Protein AF-A0A1Q2CQQ9-F1 (afdb_monomer)

Mean predicted aligned error: 4.78 Å

Solvent-accessible surface area (backbone atoms only — not comparable to full-atom values): 9644 Å² total; per-residue (Å²): 133,76,56,75,73,53,49,55,38,39,32,51,27,45,53,52,34,30,64,73,50,20,62,84,46,66,41,69,68,51,33,20,60,68,36,71,47,60,59,70,66,46,51,76,76,31,85,43,69,64,60,44,48,32,49,31,52,31,54,50,51,68,70,55,46,56,77,79,75,25,97,45,66,67,53,44,54,51,4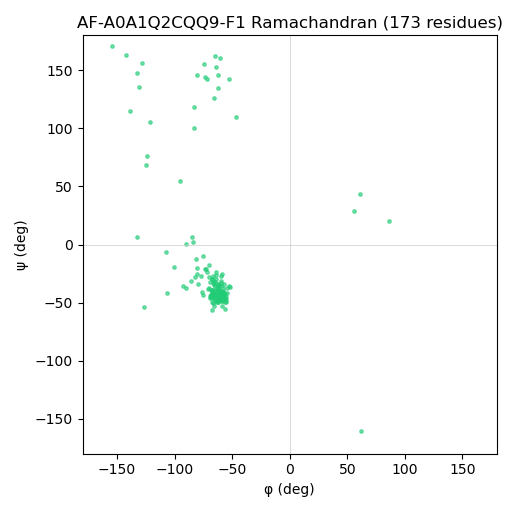9,51,54,50,48,60,69,36,79,39,53,25,55,36,55,48,55,52,50,54,45,38,78,73,31,70,72,51,33,53,48,42,42,69,51,28,47,51,60,49,49,54,55,49,15,54,42,39,39,75,73,66,48,90,52,21,66,60,51,42,52,65,66,47,45,61,55,52,53,27,56,75,70,68,44,78,76,76,50,75,65,57,48,52,54,46,54,57,50,55,55,43,68,75,56,71,129

Foldseek 3Di:
DPDPLLLLLLLVLQVVQCQPPNPVSQDLVSSCVSSVHDSVVCCVPAVDSLLSNLLSQLVVLVVCQCVVNAVALLRSLVVVLVQCPDPPSVRNVLVLVVCLVPDVVSVVSNVPRHVVSNLVSQLVRQVVVPQPRSSVLSCQLCVVSVVCSNVVHDGDDSVSSVVSNVVSSCVRPPD

Nearest PDB structures (foldseek):
  5cw8-assembly1_A  TM=6.750E-01  e=4.336E-05  Mycobacterium tuberculosis H37Rv
  5cxi-assembly1_B  TM=6.502E-01  e=3.126E-05  Mycobacterium tuberculosis H37Rv
  3egq-assembly1_B  TM=5.332E-01  e=1.531E-04  Archaeoglobus fulgidus
  5efy-assembly2_D  TM=5.403E-01  e=6.438E-03  Streptomyces coelicolor A3(2)
  3kkd-assembly3_B  TM=4.438E-01  e=6.144E-03  Pseudomonas aeruginosa PAO1

Organism: NCBI:txid1332264

Structure (mmCIF, N/CA/C/O backbone):
data_AF-A0A1Q2CQQ9-F1
#
_entry.id   AF-A0A1Q2CQQ9-F1
#
loop_
_atom_site.group_PDB
_atom_site.id
_atom_site.type_symbol
_atom_site.label_atom_id
_atom_site.label_alt_id
_atom_site.label_comp_id
_atom_site.label_asym_id
_atom_site.label_entity_id
_atom_site.label_seq_id
_atom_site.pdbx_PDB_ins_code
_atom_site.Cartn_x
_atom_site.Cartn_y
_atom_site.Cartn_z
_atom_site.occupancy
_atom_site.B_iso_or_equiv
_atom_site.auth_seq_id
_atom_site.auth_comp_id
_atom_site.auth_asym_id
_atom_site.auth_atom_id
_atom_site.pdbx_PDB_model_num
ATOM 1 N N . MET A 1 1 ? -25.771 -0.583 5.145 1.00 48.38 1 MET A N 1
ATOM 2 C CA . MET A 1 1 ? -24.809 0.359 4.534 1.00 48.38 1 MET A CA 1
ATOM 3 C C . MET A 1 1 ? -24.845 1.689 5.273 1.00 48.38 1 MET A C 1
ATOM 5 O O . MET A 1 1 ? -25.932 2.212 5.501 1.00 48.38 1 MET A O 1
ATOM 9 N N . ALA A 1 2 ? -23.695 2.208 5.708 1.00 57.50 2 ALA A N 1
ATOM 10 C CA . ALA A 1 2 ? -23.593 3.584 6.199 1.00 57.50 2 ALA A CA 1
ATOM 11 C C . ALA A 1 2 ? -23.902 4.576 5.058 1.00 57.50 2 ALA A C 1
ATOM 13 O O . ALA A 1 2 ? -23.712 4.243 3.889 1.00 57.50 2 ALA A O 1
ATOM 14 N N . ARG A 1 3 ? -24.398 5.783 5.371 1.00 68.81 3 ARG A N 1
ATOM 15 C CA . ARG A 1 3 ? -24.579 6.827 4.344 1.00 68.81 3 ARG A CA 1
ATOM 16 C C . ARG A 1 3 ? -23.201 7.195 3.757 1.00 68.81 3 ARG A C 1
ATOM 18 O O . ARG A 1 3 ? -22.241 7.207 4.528 1.00 68.81 3 ARG A O 1
ATOM 25 N N . PRO A 1 4 ? -23.083 7.544 2.460 1.00 70.12 4 PRO A N 1
ATOM 26 C CA . PRO A 1 4 ? -21.792 7.824 1.809 1.00 70.12 4 PRO A CA 1
ATOM 27 C C . PRO A 1 4 ? -20.930 8.853 2.559 1.00 70.12 4 PRO A C 1
ATOM 29 O O . PRO A 1 4 ? -19.723 8.692 2.700 1.00 70.12 4 PRO A O 1
ATOM 32 N N . THR A 1 5 ? -21.571 9.865 3.147 1.00 80.19 5 THR A N 1
ATOM 33 C CA . THR A 1 5 ? -20.914 10.899 3.960 1.00 80.19 5 THR A CA 1
ATOM 34 C C . THR A 1 5 ? -20.388 10.388 5.303 1.00 80.19 5 THR A C 1
ATOM 36 O O . THR A 1 5 ? -19.426 10.932 5.838 1.00 80.19 5 THR A O 1
ATOM 39 N N . THR A 1 6 ? -20.996 9.342 5.867 1.00 87.75 6 THR A N 1
ATOM 40 C CA . THR A 1 6 ? -20.516 8.693 7.091 1.00 87.75 6 THR A CA 1
ATOM 41 C C . THR A 1 6 ? -19.288 7.838 6.809 1.00 87.75 6 THR A C 1
ATOM 43 O O . THR A 1 6 ? -18.333 7.922 7.569 1.00 87.75 6 THR A O 1
ATOM 46 N N . ALA A 1 7 ? -19.283 7.062 5.721 1.00 90.44 7 ALA A N 1
ATOM 47 C CA . ALA A 1 7 ? -18.129 6.239 5.353 1.00 90.44 7 ALA A CA 1
ATOM 48 C C . ALA A 1 7 ? -16.881 7.100 5.106 1.00 90.44 7 ALA A C 1
ATOM 50 O O . ALA A 1 7 ? -15.852 6.856 5.724 1.00 90.44 7 ALA A O 1
ATOM 51 N N . ALA A 1 8 ? -17.008 8.181 4.329 1.00 90.75 8 ALA A N 1
ATOM 52 C CA . ALA A 1 8 ? -15.901 9.104 4.073 1.00 90.75 8 ALA A CA 1
ATOM 53 C C . ALA A 1 8 ? -15.307 9.706 5.363 1.00 90.75 8 ALA A C 1
ATOM 55 O O . ALA A 1 8 ? -14.091 9.756 5.520 1.00 90.75 8 ALA A O 1
ATOM 56 N N . ARG A 1 9 ? -16.155 10.111 6.323 1.00 93.94 9 ARG A N 1
ATOM 57 C CA . ARG A 1 9 ? -15.699 10.613 7.633 1.00 93.94 9 ARG A CA 1
ATOM 58 C C . ARG A 1 9 ? -14.951 9.556 8.439 1.00 93.94 9 ARG A C 1
ATOM 60 O O . ARG A 1 9 ? -13.967 9.877 9.093 1.00 93.94 9 ARG A O 1
ATOM 67 N N . VAL A 1 10 ? -15.432 8.316 8.413 1.00 95.81 10 VAL A N 1
ATOM 68 C CA . VAL A 1 10 ? -14.788 7.206 9.121 1.00 95.81 10 VAL A CA 1
ATOM 69 C C . VAL A 1 10 ? -13.445 6.868 8.477 1.00 95.81 10 VAL A C 1
ATOM 71 O O . VAL A 1 10 ? -12.467 6.717 9.198 1.00 95.81 10 VAL A O 1
ATOM 74 N N . PHE A 1 11 ? -13.365 6.810 7.147 1.00 95.31 11 PHE A N 1
ATOM 75 C CA . PHE A 1 11 ? -12.106 6.553 6.442 1.00 95.31 11 PHE A CA 1
ATOM 76 C C . PHE A 1 11 ? -11.070 7.642 6.722 1.00 95.31 11 PHE A C 1
ATOM 78 O O . PHE A 1 11 ? -9.949 7.324 7.105 1.00 95.31 11 PHE A O 1
ATOM 85 N N . ALA A 1 12 ? -11.468 8.916 6.649 1.00 93.94 12 ALA A N 1
ATOM 86 C CA . ALA A 1 12 ? -10.592 10.031 7.000 1.00 93.94 12 ALA A CA 1
ATOM 87 C C . ALA A 1 12 ? -10.079 9.931 8.448 1.00 93.94 12 ALA A C 1
ATOM 89 O O . ALA A 1 12 ? -8.891 10.111 8.692 1.00 93.94 12 ALA A O 1
ATOM 90 N N . ALA A 1 13 ? -10.949 9.584 9.402 1.00 95.12 13 ALA A N 1
ATOM 91 C CA . ALA A 1 13 ? -10.563 9.402 10.800 1.00 95.12 13 ALA A CA 1
ATOM 92 C C . ALA A 1 13 ? -9.548 8.263 10.996 1.00 95.12 13 ALA A C 1
ATOM 94 O O . ALA A 1 13 ? -8.584 8.413 11.742 1.00 95.12 13 ALA A O 1
ATOM 95 N N . VAL A 1 14 ? -9.750 7.127 10.324 1.00 94.44 14 VAL A N 1
ATOM 96 C CA . VAL A 1 14 ? -8.842 5.973 10.392 1.00 94.44 14 VAL A CA 1
ATOM 97 C C . VAL A 1 14 ? -7.460 6.336 9.855 1.00 94.44 14 VAL A C 1
ATOM 99 O O . VAL A 1 14 ? -6.465 6.087 10.533 1.00 94.44 14 VAL A O 1
ATOM 102 N N . LEU A 1 15 ? -7.397 6.949 8.669 1.00 91.94 15 LEU A N 1
ATOM 103 C CA . LEU A 1 15 ? -6.133 7.331 8.037 1.00 91.94 15 LEU A CA 1
ATOM 104 C C . LEU A 1 15 ? -5.406 8.403 8.860 1.00 91.94 15 LEU A C 1
ATOM 106 O O . LEU A 1 15 ? -4.228 8.238 9.159 1.00 91.94 15 LEU A O 1
ATOM 110 N N . HIS A 1 16 ? -6.119 9.419 9.355 1.00 92.62 16 HIS A N 1
ATOM 111 C CA . HIS A 1 16 ? -5.544 10.462 10.211 1.00 92.62 16 HIS A CA 1
ATOM 112 C C . HIS A 1 16 ? -4.975 9.906 11.529 1.00 92.62 16 HIS A C 1
ATOM 114 O O . HIS A 1 16 ? -3.899 10.308 11.977 1.00 92.62 16 HIS A O 1
ATOM 120 N N . LEU A 1 17 ? -5.664 8.948 12.162 1.00 93.19 17 LEU A N 1
ATOM 121 C CA . LEU A 1 17 ? -5.153 8.284 13.365 1.00 93.19 17 LEU A CA 1
ATOM 122 C C . LEU A 1 17 ? -3.910 7.440 13.062 1.00 93.19 17 LEU A C 1
ATOM 124 O O . LEU A 1 17 ? -2.944 7.486 13.829 1.00 93.19 17 LEU A O 1
ATOM 128 N N . ALA A 1 18 ? -3.911 6.717 11.939 1.00 89.50 18 ALA A N 1
ATOM 129 C CA . ALA A 1 18 ? -2.754 5.951 11.488 1.00 89.50 18 ALA A CA 1
ATOM 130 C C . ALA A 1 18 ? -1.540 6.855 11.208 1.00 89.50 18 ALA A C 1
ATOM 132 O O . ALA A 1 18 ? -0.427 6.534 11.623 1.00 89.50 18 ALA A O 1
ATOM 133 N N . GLU A 1 19 ? -1.754 8.007 10.572 1.00 87.12 19 GLU A N 1
ATOM 134 C CA . GLU A 1 19 ? -0.722 9.008 10.279 1.00 87.12 19 GLU A CA 1
ATOM 135 C C . GLU A 1 19 ? -0.159 9.691 11.530 1.00 87.12 19 GLU A C 1
ATOM 137 O O . GLU A 1 19 ? 0.995 10.106 11.546 1.00 87.12 19 GLU A O 1
ATOM 142 N N . ARG A 1 20 ? -0.951 9.832 12.596 1.00 87.25 20 ARG A N 1
ATOM 143 C CA . ARG A 1 20 ? -0.510 10.525 13.817 1.00 87.25 20 ARG A CA 1
ATOM 144 C C . ARG A 1 20 ? 0.153 9.616 14.836 1.00 87.25 20 ARG A C 1
ATOM 146 O O . ARG A 1 20 ? 1.056 10.055 15.543 1.00 87.25 20 ARG A O 1
ATOM 153 N N . GLY A 1 21 ? -0.344 8.391 14.979 1.00 80.69 21 GLY A N 1
ATOM 154 C CA . GLY A 1 21 ? 0.048 7.502 16.074 1.00 80.69 21 GLY A CA 1
ATOM 155 C C . GLY A 1 21 ? 0.395 6.081 15.646 1.00 80.69 21 GLY A C 1
ATOM 156 O O . GLY A 1 21 ? 0.623 5.228 16.508 1.00 80.69 21 GLY A O 1
ATOM 157 N N . GLY A 1 22 ? 0.446 5.819 14.338 1.00 81.56 22 GLY A N 1
ATOM 158 C CA . GLY A 1 22 ? 0.759 4.508 13.791 1.00 81.56 22 GLY A CA 1
ATOM 159 C C . GLY A 1 22 ? -0.255 3.432 14.203 1.00 81.56 22 GLY A C 1
ATOM 160 O O . GLY A 1 22 ? -1.369 3.738 14.639 1.00 81.56 22 GLY A O 1
ATOM 161 N N . PRO A 1 23 ? 0.132 2.148 14.109 1.00 80.19 23 PRO A N 1
ATOM 162 C CA . PRO A 1 23 ? -0.736 1.018 14.443 1.00 80.19 23 PRO A CA 1
ATOM 163 C C . PRO A 1 23 ? -1.373 1.077 15.835 1.00 80.19 23 PRO A C 1
ATOM 165 O O . PRO A 1 23 ? -2.521 0.684 16.005 1.00 80.19 23 PRO A O 1
ATOM 168 N N . ASN A 1 24 ? -0.653 1.594 16.834 1.00 83.12 24 ASN A N 1
ATOM 169 C CA . ASN A 1 24 ? -1.113 1.594 18.225 1.00 83.12 24 ASN A CA 1
ATOM 170 C C . ASN A 1 24 ? -2.253 2.592 18.487 1.00 83.12 24 ASN A C 1
ATOM 172 O O . ASN A 1 24 ? -2.979 2.444 19.468 1.00 83.12 24 ASN A O 1
ATOM 176 N N . ALA A 1 25 ? -2.417 3.607 17.633 1.00 84.19 25 ALA A N 1
ATOM 177 C CA . ALA A 1 25 ? -3.510 4.572 17.748 1.00 84.19 25 ALA A CA 1
ATOM 178 C C . ALA A 1 25 ? -4.829 4.062 17.148 1.00 84.19 25 ALA A C 1
ATOM 180 O O . ALA A 1 25 ? -5.890 4.650 17.376 1.00 84.19 25 ALA A O 1
ATOM 181 N N . LEU A 1 26 ? -4.781 2.963 16.393 1.00 90.06 26 LEU A N 1
ATOM 182 C CA . LEU A 1 26 ? -5.932 2.410 15.704 1.00 90.06 26 LEU A CA 1
ATOM 183 C C . LEU A 1 26 ? -6.754 1.537 16.659 1.00 90.06 26 LEU A C 1
ATOM 185 O O . LEU A 1 26 ? -6.449 0.375 16.914 1.00 90.06 26 LEU A O 1
ATOM 189 N N . THR A 1 27 ? -7.843 2.110 17.171 1.00 92.50 27 THR A N 1
ATOM 190 C CA . THR A 1 27 ? -8.869 1.401 17.952 1.00 92.50 27 THR A CA 1
ATOM 191 C C . THR A 1 27 ? -10.259 1.761 17.436 1.00 92.50 27 THR A C 1
ATOM 193 O O . THR A 1 27 ? -10.486 2.893 17.007 1.00 92.50 27 THR A O 1
ATOM 196 N N . MET A 1 28 ? -11.217 0.830 17.505 1.00 93.25 28 MET A N 1
ATOM 197 C CA . MET A 1 28 ? -12.607 1.100 17.095 1.00 93.25 28 MET A CA 1
ATOM 198 C C . MET A 1 28 ? -13.221 2.248 17.913 1.00 93.25 28 MET A C 1
ATOM 200 O O . MET A 1 28 ? -13.968 3.068 17.385 1.00 93.25 28 MET A O 1
ATOM 204 N N . GLU A 1 29 ? -12.870 2.335 19.197 1.00 92.62 29 GLU A N 1
ATOM 205 C CA . GLU A 1 29 ? -13.155 3.438 20.115 1.00 92.62 29 GLU A CA 1
ATOM 206 C C . GLU A 1 29 ? -12.637 4.785 19.603 1.00 92.62 29 GLU A C 1
ATOM 208 O O . GLU A 1 29 ? -13.403 5.750 19.511 1.00 92.62 29 GLU A O 1
ATOM 213 N N . GLY A 1 30 ? -11.338 4.849 19.301 1.00 93.25 30 GLY A N 1
ATOM 214 C CA . GLY A 1 30 ? -10.667 6.060 18.843 1.00 93.25 30 GLY A CA 1
ATOM 215 C C . GLY A 1 30 ? -11.231 6.523 17.510 1.00 93.25 30 GLY A C 1
ATOM 216 O O . GLY A 1 30 ? -11.591 7.687 17.369 1.00 93.25 30 GLY A O 1
ATOM 217 N N . ILE A 1 31 ? -11.433 5.591 16.579 1.00 95.19 31 ILE A N 1
ATOM 218 C CA . ILE A 1 31 ? -12.016 5.867 15.266 1.00 95.19 31 ILE A CA 1
ATOM 219 C C . ILE A 1 31 ? -13.453 6.376 15.392 1.00 95.19 31 ILE A C 1
ATOM 221 O O . ILE A 1 31 ? -13.811 7.357 14.748 1.00 95.19 31 ILE A O 1
ATOM 225 N N . ALA A 1 32 ? -14.289 5.747 16.224 1.00 94.19 32 ALA A N 1
ATOM 226 C CA . ALA A 1 32 ? -15.660 6.205 16.454 1.00 94.19 32 ALA A CA 1
ATOM 227 C C . ALA A 1 32 ? -15.694 7.642 16.995 1.00 94.19 32 ALA A C 1
ATOM 229 O O . ALA A 1 32 ? -16.506 8.456 16.552 1.00 94.19 32 ALA A O 1
ATOM 230 N N . THR A 1 33 ? -14.785 7.942 17.926 1.00 94.69 33 THR A N 1
ATOM 231 C CA . THR A 1 33 ? -14.648 9.262 18.549 1.00 94.69 33 THR A CA 1
ATOM 232 C C . THR A 1 33 ? -14.200 10.307 17.528 1.00 94.69 33 THR A C 1
ATOM 234 O O . THR A 1 33 ? -14.893 11.305 17.349 1.00 94.69 33 THR A O 1
ATOM 237 N N . GLU A 1 34 ? -13.112 10.041 16.804 1.00 94.69 34 GLU A N 1
ATOM 238 C CA . GLU A 1 34 ? -12.549 10.922 15.773 1.00 94.69 34 GLU A CA 1
ATOM 239 C C . GLU A 1 34 ? -13.550 11.167 14.632 1.00 94.69 34 GLU A C 1
ATOM 241 O O . GLU A 1 34 ? -13.791 12.297 14.214 1.00 94.69 34 GLU A O 1
ATOM 246 N N . ALA A 1 35 ? -14.221 10.110 14.169 1.00 94.69 35 ALA A N 1
ATOM 247 C CA . ALA A 1 35 ? -15.215 10.208 13.111 1.00 94.69 35 ALA A CA 1
ATOM 248 C C . ALA A 1 35 ? -16.546 10.805 13.587 1.00 94.69 35 ALA A C 1
ATOM 250 O O . ALA A 1 35 ? -17.399 11.090 12.745 1.00 94.69 35 ALA A O 1
ATOM 251 N N . GLY A 1 36 ? -16.768 10.984 14.896 1.00 94.44 36 GLY A N 1
ATOM 252 C CA . GLY A 1 36 ? -18.019 11.479 15.478 1.00 94.44 36 GLY A CA 1
ATOM 253 C C . GLY A 1 36 ? -19.222 10.574 15.188 1.00 94.44 36 GLY A C 1
ATOM 254 O O . GLY A 1 36 ? -20.289 11.066 14.804 1.00 94.44 36 GLY A O 1
ATOM 255 N N . VAL A 1 37 ? -19.039 9.255 15.308 1.00 94.12 37 VAL A N 1
ATOM 256 C CA . VAL A 1 37 ? -20.067 8.222 15.089 1.00 94.12 37 VAL A CA 1
ATOM 257 C C . VAL A 1 37 ? -20.152 7.271 16.287 1.00 94.12 37 VAL A C 1
ATOM 259 O O . VAL A 1 37 ? -19.198 7.092 17.032 1.00 94.12 37 VAL A O 1
ATOM 262 N N . GLY A 1 38 ? -21.298 6.617 16.486 1.00 92.44 38 GLY A N 1
ATOM 263 C CA . GLY A 1 38 ? -21.432 5.598 17.534 1.00 92.44 38 GLY A CA 1
ATOM 264 C C . GLY A 1 38 ? -20.718 4.287 17.177 1.00 92.44 38 GLY A C 1
ATOM 265 O O . GLY A 1 38 ? -20.776 3.847 16.029 1.00 92.44 38 GLY A O 1
ATOM 266 N N . LYS A 1 39 ? -20.130 3.596 18.165 1.00 89.69 39 LYS A N 1
ATOM 267 C CA . LYS A 1 39 ? -19.447 2.296 17.966 1.00 89.69 39 LYS A 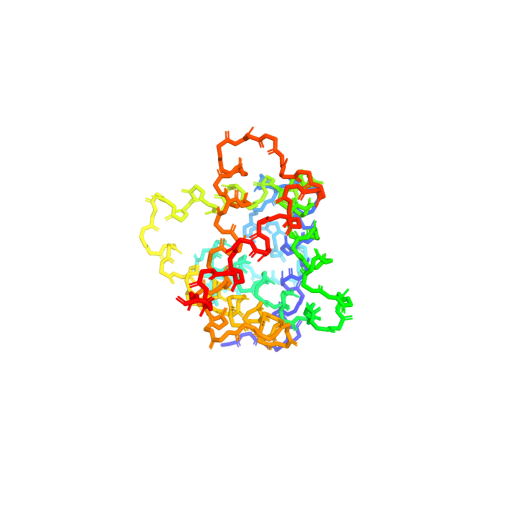CA 1
ATOM 268 C C . LYS A 1 39 ? -20.327 1.244 17.288 1.00 89.69 39 LYS A C 1
ATOM 270 O O . LYS A 1 39 ? -19.872 0.543 16.393 1.00 89.69 39 LYS A O 1
ATOM 275 N N . GLN A 1 40 ? -21.603 1.161 17.675 1.00 90.06 40 GLN A N 1
ATOM 276 C CA . GLN A 1 40 ? -22.563 0.228 17.066 1.00 90.06 40 GLN A CA 1
ATOM 277 C C . GLN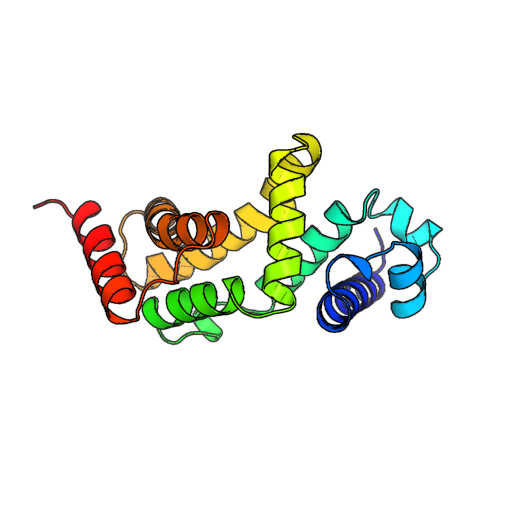 A 1 40 ? -22.738 0.475 15.558 1.00 90.06 40 GLN A C 1
ATOM 279 O O . GLN A 1 40 ? -22.949 -0.466 14.797 1.00 90.06 40 GLN A O 1
ATOM 284 N N . THR A 1 41 ? -22.610 1.728 15.109 1.00 89.25 41 THR A N 1
ATOM 285 C CA . THR A 1 41 ? -22.661 2.078 13.684 1.00 89.25 41 THR A CA 1
ATOM 286 C C . THR A 1 41 ? -21.451 1.532 12.930 1.00 89.25 41 THR A C 1
ATOM 288 O O . THR A 1 41 ? -21.624 1.046 11.810 1.00 89.25 41 THR A O 1
ATOM 291 N N . LEU A 1 42 ? -20.259 1.579 13.543 1.00 91.38 42 LEU A N 1
ATOM 292 C CA . LEU A 1 42 ? -19.043 1.007 12.965 1.00 91.38 42 LEU A CA 1
ATOM 293 C C . LEU A 1 42 ? -19.127 -0.516 12.898 1.00 91.38 42 LEU A C 1
ATOM 295 O O . LEU A 1 42 ? -19.069 -1.056 11.800 1.00 91.38 42 LEU A O 1
ATOM 299 N N . TYR A 1 43 ? -19.365 -1.194 14.026 1.00 91.00 43 TYR A N 1
ATOM 300 C CA . TYR A 1 43 ? -19.374 -2.664 14.094 1.00 91.00 43 TYR A CA 1
ATOM 301 C C . TYR A 1 43 ? -20.415 -3.326 13.184 1.00 91.00 43 TYR A C 1
ATOM 303 O O . TYR A 1 43 ? -20.215 -4.448 12.731 1.00 91.00 43 TYR A O 1
ATOM 311 N N . ARG A 1 44 ? -21.521 -2.635 12.874 1.00 90.31 44 ARG A N 1
ATOM 312 C CA . ARG A 1 44 ? -22.523 -3.130 11.918 1.00 90.31 44 ARG A CA 1
ATOM 313 C C . ARG A 1 44 ? -21.994 -3.213 10.482 1.00 90.31 44 ARG A C 1
ATOM 315 O O . ARG A 1 44 ? -22.544 -3.965 9.686 1.00 90.31 44 ARG A O 1
ATOM 322 N N . THR A 1 45 ? -21.011 -2.387 10.132 1.00 89.88 45 THR A N 1
ATOM 323 C CA . THR A 1 45 ? -20.473 -2.288 8.765 1.00 89.88 45 THR A CA 1
ATOM 324 C C . THR A 1 45 ? -19.094 -2.932 8.671 1.00 89.88 45 THR A C 1
ATOM 326 O O . THR A 1 45 ? -18.839 -3.671 7.730 1.00 89.88 45 THR A O 1
ATOM 329 N N . TRP A 1 46 ? -18.245 -2.706 9.674 1.00 92.75 46 TRP A N 1
ATOM 330 C CA . TRP A 1 46 ? -16.888 -3.228 9.746 1.00 92.75 46 TRP A CA 1
ATOM 331 C C . TRP A 1 46 ? -16.726 -4.064 11.016 1.00 92.75 46 TRP A C 1
ATOM 333 O O . TRP A 1 46 ? -16.655 -3.503 12.113 1.00 92.75 46 TRP A O 1
ATOM 343 N N . PRO A 1 47 ? -16.691 -5.403 10.896 1.00 88.81 47 PRO A N 1
ATOM 344 C CA . PRO A 1 47 ? -16.609 -6.293 12.052 1.00 88.81 47 PRO A CA 1
ATOM 345 C C . PRO A 1 47 ? -15.241 -6.240 12.746 1.00 88.81 47 PRO A C 1
ATOM 347 O O . PRO A 1 47 ? -15.120 -6.659 13.895 1.00 88.81 47 PRO A O 1
ATOM 350 N N . SER A 1 48 ? -14.214 -5.725 12.068 1.00 89.69 48 SER A N 1
ATOM 351 C CA . SER A 1 48 ? -12.857 -5.588 12.588 1.00 89.69 48 SER A CA 1
ATOM 352 C C . SER A 1 48 ? -12.216 -4.286 12.113 1.00 89.69 48 SER A C 1
ATOM 354 O O . SER A 1 48 ? -12.653 -3.669 11.137 1.00 89.69 48 SER A O 1
ATOM 356 N N . ILE A 1 49 ? -11.136 -3.892 12.789 1.00 91.19 49 ILE A N 1
ATOM 357 C CA . ILE A 1 49 ? -10.344 -2.731 12.386 1.00 91.19 49 ILE A CA 1
ATOM 358 C C . ILE A 1 49 ? -9.639 -2.940 11.043 1.00 91.19 49 ILE A C 1
ATOM 360 O O . ILE A 1 49 ? -9.520 -1.993 10.277 1.00 91.19 49 ILE A O 1
ATOM 364 N N . HIS A 1 50 ? -9.244 -4.178 10.726 1.00 91.69 50 HIS A N 1
ATOM 365 C CA . HIS A 1 50 ? -8.636 -4.533 9.443 1.00 91.69 50 HIS A CA 1
ATOM 366 C C . HIS A 1 50 ? -9.623 -4.341 8.293 1.00 91.69 50 HIS A C 1
ATOM 368 O O . HIS A 1 50 ? -9.286 -3.674 7.323 1.00 91.69 50 HIS A O 1
ATOM 374 N N . ALA A 1 51 ? -10.862 -4.830 8.439 1.00 90.00 51 ALA A N 1
ATOM 375 C CA . ALA A 1 51 ? -11.909 -4.638 7.435 1.00 90.00 51 ALA A CA 1
ATOM 376 C C . ALA A 1 51 ? -12.153 -3.147 7.158 1.00 90.00 51 ALA A C 1
ATOM 378 O O . ALA A 1 51 ? -12.271 -2.733 6.010 1.00 90.00 51 ALA A O 1
ATOM 379 N N . LEU A 1 52 ? -12.179 -2.329 8.214 1.00 92.75 52 LEU A N 1
ATOM 380 C CA . LEU A 1 52 ? -12.326 -0.885 8.072 1.00 92.75 52 LEU A CA 1
ATOM 381 C C . LEU A 1 52 ? -11.107 -0.223 7.415 1.00 92.75 52 LEU A C 1
ATOM 383 O O . LEU A 1 52 ? -11.257 0.666 6.580 1.00 92.75 52 LEU A O 1
ATOM 387 N N . LEU A 1 53 ? -9.903 -0.635 7.803 1.00 92.69 53 LEU A N 1
ATOM 388 C CA . LEU A 1 53 ? -8.663 -0.068 7.293 1.00 92.69 53 LEU A CA 1
ATOM 389 C C . LEU A 1 53 ? -8.446 -0.415 5.814 1.00 92.69 53 LEU A C 1
ATOM 391 O O . LEU A 1 53 ? -8.030 0.456 5.059 1.00 92.69 53 LEU A O 1
ATOM 395 N N . PHE A 1 54 ? -8.775 -1.635 5.380 1.00 92.75 54 PHE A N 1
ATOM 396 C CA . PHE A 1 54 ? -8.705 -2.017 3.967 1.00 92.75 54 PHE A CA 1
ATOM 397 C C . PHE A 1 54 ? -9.660 -1.192 3.106 1.00 92.75 54 PHE A C 1
ATOM 399 O O . PHE A 1 54 ? -9.225 -0.650 2.096 1.00 92.75 54 PHE A O 1
ATOM 406 N N . ASP A 1 55 ? -10.913 -1.014 3.536 1.00 92.00 55 ASP A N 1
ATOM 407 C CA . ASP A 1 55 ? -11.869 -0.159 2.824 1.00 92.00 55 ASP A CA 1
ATOM 408 C C . ASP A 1 55 ? -11.394 1.304 2.759 1.00 92.00 55 ASP A C 1
ATOM 410 O O . ASP A 1 55 ? -11.536 1.962 1.727 1.00 92.00 55 ASP A O 1
ATOM 414 N N . ALA A 1 56 ? -10.806 1.817 3.846 1.00 93.06 56 ALA A N 1
ATOM 415 C CA . ALA A 1 56 ? -10.268 3.175 3.890 1.00 93.06 56 ALA A CA 1
ATOM 416 C C . ALA A 1 56 ? -9.080 3.357 2.928 1.00 93.06 56 ALA A C 1
ATOM 418 O O . ALA A 1 56 ? -9.056 4.326 2.171 1.00 93.06 56 ALA A O 1
ATOM 419 N N . LEU A 1 57 ? -8.132 2.414 2.919 1.00 91.75 57 LEU A N 1
ATOM 420 C CA . LEU A 1 57 ? -6.982 2.416 2.007 1.00 91.75 57 LEU A CA 1
ATOM 421 C C . LEU A 1 57 ? -7.408 2.224 0.545 1.00 91.75 57 LEU A C 1
ATOM 423 O O . LEU A 1 57 ? -6.821 2.820 -0.355 1.00 91.75 57 LEU A O 1
ATOM 427 N N . ALA A 1 58 ? -8.447 1.429 0.291 1.00 89.81 58 ALA A N 1
ATOM 428 C CA . ALA A 1 58 ? -8.987 1.241 -1.050 1.00 89.81 58 ALA A CA 1
ATOM 429 C C . ALA A 1 58 ? -9.643 2.526 -1.566 1.00 89.81 58 ALA A C 1
ATOM 431 O O . ALA A 1 58 ? -9.432 2.912 -2.715 1.00 89.81 58 ALA A O 1
ATOM 432 N N . ALA A 1 59 ? -10.391 3.224 -0.706 1.00 90.19 59 ALA A N 1
ATOM 433 C CA . ALA A 1 59 ? -10.975 4.521 -1.032 1.00 90.19 59 ALA A CA 1
ATOM 434 C C . ALA A 1 59 ? -9.903 5.600 -1.270 1.00 90.19 59 ALA A C 1
ATOM 436 O O . ALA A 1 59 ? -10.047 6.403 -2.190 1.00 90.19 59 ALA A O 1
ATOM 437 N N . GLU A 1 60 ? -8.828 5.602 -0.478 1.00 89.19 60 GLU A N 1
ATOM 438 C CA . GLU A 1 60 ? -7.667 6.478 -0.675 1.00 89.19 60 GLU A CA 1
ATOM 439 C C . GLU A 1 60 ? -6.977 6.201 -2.020 1.00 89.19 60 GLU A C 1
ATOM 441 O O . GLU A 1 60 ? -6.794 7.122 -2.813 1.00 89.19 60 GLU A O 1
ATOM 446 N N . SER A 1 61 ? -6.679 4.933 -2.322 1.00 84.75 61 SER A N 1
ATOM 447 C CA . SER A 1 61 ? -6.064 4.527 -3.594 1.00 84.75 61 SER A CA 1
ATOM 448 C C . SER A 1 61 ? -6.931 4.896 -4.797 1.00 84.75 61 SER A C 1
ATOM 450 O O . SER A 1 61 ? -6.436 5.427 -5.789 1.00 84.75 61 SER A O 1
ATOM 452 N N . ALA A 1 62 ? -8.245 4.672 -4.707 1.00 83.94 62 ALA A N 1
ATOM 453 C CA . ALA A 1 62 ? -9.184 5.028 -5.767 1.00 83.94 62 ALA A CA 1
ATOM 454 C C . ALA A 1 62 ? -9.253 6.546 -6.011 1.00 83.94 62 ALA A C 1
ATOM 456 O O . ALA A 1 62 ? -9.503 6.974 -7.135 1.00 83.94 62 ALA A O 1
ATOM 457 N N . ALA A 1 63 ? -9.023 7.366 -4.981 1.00 83.38 63 ALA A N 1
ATOM 458 C CA . ALA A 1 63 ? -8.937 8.817 -5.128 1.00 83.38 63 ALA A CA 1
ATOM 459 C C . ALA A 1 63 ? -7.594 9.277 -5.730 1.00 83.38 63 ALA A C 1
ATOM 461 O O . ALA A 1 63 ? -7.542 10.323 -6.379 1.00 83.38 63 ALA A O 1
ATOM 462 N N . ALA A 1 64 ? -6.524 8.503 -5.538 1.00 73.62 64 ALA A N 1
ATOM 463 C CA . ALA A 1 64 ? -5.163 8.799 -5.978 1.00 73.62 64 ALA A CA 1
ATOM 464 C C . ALA A 1 64 ? -4.821 8.159 -7.338 1.00 73.62 64 ALA A C 1
ATOM 466 O O . ALA A 1 64 ? -3.846 7.421 -7.440 1.00 73.62 64 ALA A O 1
ATOM 467 N N . GLU A 1 65 ? -5.627 8.406 -8.381 1.00 67.56 65 GLU A N 1
ATOM 468 C CA . GLU A 1 65 ? -5.434 7.830 -9.728 1.00 67.56 65 GLU A CA 1
ATOM 469 C C . GLU A 1 65 ? -3.966 7.929 -10.229 1.00 67.56 65 GLU A C 1
ATOM 471 O O . GLU A 1 65 ? -3.523 9.022 -10.585 1.00 67.56 65 GLU A O 1
ATOM 476 N N . PRO A 1 66 ? -3.203 6.815 -10.336 1.00 60.56 66 PRO A N 1
ATOM 477 C CA . PRO A 1 66 ? -1.775 6.808 -10.649 1.00 60.56 66 PRO A CA 1
ATOM 478 C C . PRO A 1 66 ? -1.421 7.477 -11.967 1.00 60.56 66 PRO A C 1
ATOM 480 O O . PRO A 1 66 ? -0.410 8.166 -12.028 1.00 60.56 66 PRO A O 1
ATOM 483 N N . LEU A 1 67 ? -2.269 7.316 -12.990 1.00 57.75 67 LEU A N 1
ATOM 484 C CA . LEU A 1 67 ? -2.120 7.962 -14.301 1.00 57.75 67 LEU A CA 1
ATOM 485 C C . LEU A 1 67 ? -2.225 9.494 -14.225 1.00 57.75 67 LEU A C 1
ATOM 487 O O . LEU A 1 67 ? -1.747 10.190 -15.113 1.00 57.75 67 LEU A O 1
ATOM 491 N N . VAL A 1 68 ? -2.882 10.020 -13.190 1.00 60.03 68 VAL A N 1
ATOM 492 C CA . VAL A 1 68 ? -2.979 11.460 -12.923 1.00 60.03 68 VAL A CA 1
ATOM 493 C C . VAL A 1 68 ? -1.853 11.903 -11.988 1.00 60.03 68 VAL A C 1
ATOM 495 O O . VAL A 1 68 ? -1.332 13.008 -12.127 1.00 60.03 68 VAL A O 1
ATOM 498 N N . SER A 1 69 ? -1.475 11.051 -11.034 1.00 64.25 69 SER A N 1
ATOM 499 C CA . SER A 1 69 ? -0.488 11.364 -10.000 1.00 64.25 69 SER A CA 1
ATOM 500 C C . SER A 1 69 ? 0.968 11.247 -10.460 1.00 64.25 69 SER A C 1
ATOM 502 O O . SER A 1 69 ? 1.819 11.926 -9.886 1.00 64.25 69 SER A O 1
ATOM 504 N N . HIS A 1 70 ? 1.270 10.432 -11.476 1.00 74.06 70 HIS A N 1
ATOM 505 C CA . HIS A 1 70 ? 2.634 10.204 -11.958 1.00 74.06 70 HIS A CA 1
ATOM 506 C C . HIS A 1 70 ? 2.728 10.343 -13.483 1.00 74.06 70 HIS A C 1
ATOM 508 O O . HIS A 1 70 ? 1.877 9.813 -14.194 1.00 74.06 70 HIS A O 1
ATOM 514 N N . PRO A 1 71 ? 3.764 11.031 -13.998 1.00 74.88 71 PRO A N 1
ATOM 515 C CA . PRO A 1 71 ? 3.928 11.247 -15.434 1.00 74.88 71 PRO A CA 1
ATOM 516 C C . PRO A 1 71 ? 4.382 9.993 -16.200 1.00 74.88 71 PRO A C 1
ATOM 518 O O . PRO A 1 71 ? 4.185 9.939 -17.411 1.00 74.88 71 PRO A O 1
ATOM 521 N N . ASP A 1 72 ? 4.984 9.008 -15.523 1.00 88.81 72 ASP A N 1
ATOM 522 C CA . ASP A 1 72 ? 5.488 7.764 -16.113 1.00 88.81 72 ASP A CA 1
ATOM 523 C C . ASP A 1 72 ? 5.548 6.608 -15.088 1.00 88.81 72 ASP A C 1
ATOM 525 O O . ASP A 1 72 ? 5.346 6.795 -13.879 1.00 88.81 72 ASP A O 1
ATOM 529 N N . LEU A 1 73 ? 5.813 5.390 -15.583 1.00 92.56 73 LEU A N 1
ATOM 530 C CA . LEU A 1 73 ? 5.928 4.176 -14.767 1.00 92.56 73 LEU A CA 1
ATOM 531 C C . LEU A 1 73 ? 7.048 4.277 -13.721 1.00 92.56 73 LEU A C 1
ATOM 533 O O . LEU A 1 73 ? 6.862 3.865 -12.574 1.00 92.56 73 LEU A O 1
ATOM 537 N N . PHE A 1 74 ? 8.193 4.853 -14.093 1.00 94.88 74 PHE A N 1
ATOM 538 C CA . PHE A 1 74 ? 9.327 5.022 -13.185 1.00 94.88 74 PHE A CA 1
ATOM 539 C C . PHE A 1 74 ? 8.949 5.880 -11.971 1.00 94.88 74 PHE A C 1
ATOM 541 O O . PHE A 1 74 ? 9.215 5.498 -10.829 1.00 94.88 74 PHE A O 1
ATOM 548 N N . GLY A 1 75 ? 8.280 7.010 -12.201 1.00 93.44 75 GLY A N 1
ATOM 549 C CA . GLY A 1 75 ? 7.797 7.913 -11.166 1.00 93.44 75 GLY A CA 1
ATOM 550 C C . GLY A 1 75 ? 6.835 7.223 -10.205 1.00 93.44 75 GLY A C 1
ATOM 551 O O . GLY A 1 75 ? 6.986 7.371 -8.991 1.00 93.44 75 GLY A O 1
ATOM 552 N N . ALA A 1 76 ? 5.907 6.414 -10.722 1.00 92.62 76 ALA A N 1
ATOM 553 C CA . ALA A 1 76 ? 4.996 5.642 -9.882 1.00 92.62 76 ALA A CA 1
ATOM 554 C C . ALA A 1 76 ? 5.727 4.585 -9.045 1.00 92.62 76 ALA A C 1
ATOM 556 O O . ALA A 1 76 ? 5.520 4.512 -7.836 1.00 92.62 76 ALA A O 1
ATOM 557 N N . MET A 1 77 ? 6.641 3.813 -9.643 1.00 94.38 77 MET A N 1
ATOM 558 C CA . MET A 1 77 ? 7.426 2.819 -8.903 1.00 94.38 77 MET A CA 1
ATOM 559 C C . MET A 1 77 ? 8.314 3.460 -7.832 1.00 94.38 77 MET A C 1
ATOM 561 O O . MET A 1 77 ? 8.451 2.927 -6.726 1.00 94.38 77 MET A O 1
ATOM 565 N N . LYS A 1 78 ? 8.890 4.630 -8.124 1.00 94.19 78 LYS A N 1
ATOM 566 C CA . LYS A 1 78 ? 9.692 5.398 -7.168 1.00 94.19 78 LYS A CA 1
ATOM 567 C C . LYS A 1 78 ? 8.842 5.918 -6.009 1.00 94.19 78 LYS A C 1
ATOM 569 O O . LYS A 1 78 ? 9.277 5.845 -4.855 1.00 94.19 78 LYS A O 1
ATOM 574 N N . ALA A 1 79 ? 7.635 6.403 -6.292 1.00 92.06 79 ALA A N 1
ATOM 575 C CA . ALA A 1 79 ? 6.693 6.826 -5.265 1.00 92.06 79 ALA A CA 1
ATOM 576 C C . ALA A 1 79 ? 6.270 5.651 -4.374 1.00 92.06 79 ALA A C 1
ATOM 578 O O . ALA A 1 79 ? 6.356 5.769 -3.154 1.00 92.06 79 ALA A O 1
ATOM 579 N N . THR A 1 80 ? 5.943 4.492 -4.957 1.00 92.38 80 THR A N 1
ATOM 580 C CA . THR A 1 80 ? 5.643 3.266 -4.201 1.00 92.38 80 THR A CA 1
ATOM 581 C C . THR A 1 80 ? 6.818 2.846 -3.313 1.00 92.38 80 THR A C 1
ATOM 583 O O . THR A 1 80 ? 6.635 2.603 -2.122 1.00 92.38 80 THR A O 1
ATOM 586 N N . SER A 1 81 ? 8.045 2.822 -3.846 1.00 93.75 81 SER A N 1
ATOM 587 C CA . SER A 1 81 ? 9.258 2.519 -3.067 1.00 93.75 81 SER A CA 1
ATOM 588 C C . SER A 1 81 ? 9.436 3.480 -1.881 1.00 93.75 81 SER A C 1
ATOM 590 O O . SER A 1 81 ? 9.738 3.057 -0.763 1.00 93.75 81 SER A O 1
ATOM 592 N N . THR A 1 82 ? 9.178 4.773 -2.100 1.00 92.81 82 THR A N 1
ATOM 593 C CA . THR A 1 82 ? 9.266 5.816 -1.067 1.00 92.81 82 THR A CA 1
A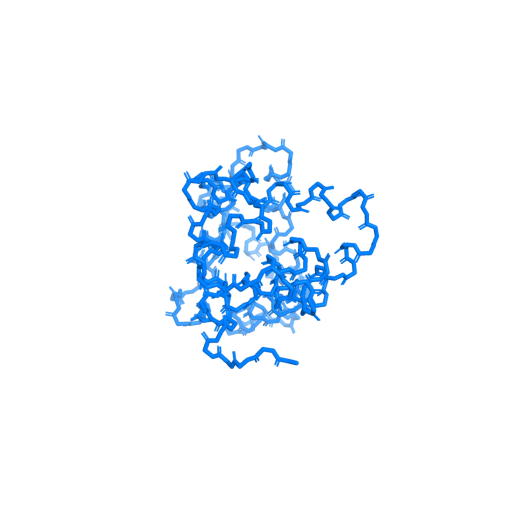TOM 594 C C . THR A 1 82 ? 8.183 5.662 0.002 1.00 92.81 82 THR A C 1
ATOM 596 O O . THR A 1 82 ? 8.476 5.781 1.194 1.00 92.81 82 THR A O 1
ATOM 599 N N . GLU A 1 83 ? 6.942 5.372 -0.391 1.00 89.94 83 GLU A N 1
ATOM 600 C CA . GLU A 1 83 ? 5.820 5.171 0.532 1.00 89.94 83 GLU A CA 1
ATOM 601 C C . GLU A 1 83 ? 6.084 3.993 1.477 1.00 89.94 83 GLU A C 1
ATOM 603 O O . GLU A 1 83 ? 5.901 4.120 2.690 1.00 89.94 83 GLU A O 1
ATOM 608 N N . LEU A 1 84 ? 6.601 2.877 0.948 1.00 92.19 84 LEU A N 1
AT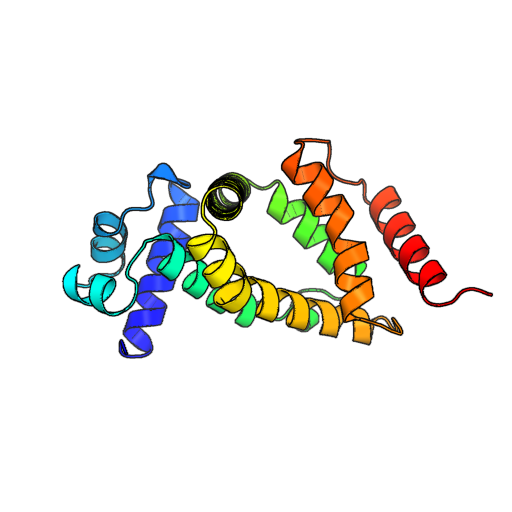OM 609 C CA . LEU A 1 84 ? 6.902 1.672 1.728 1.00 92.19 84 LEU A CA 1
ATOM 610 C C . LEU A 1 84 ? 7.906 1.926 2.865 1.00 92.19 84 LEU A C 1
ATOM 612 O O . LEU A 1 84 ? 7.891 1.212 3.869 1.00 92.19 84 LEU A O 1
ATOM 616 N N . VAL A 1 85 ? 8.769 2.940 2.758 1.00 92.88 85 VAL A N 1
ATOM 617 C CA . VAL A 1 85 ? 9.787 3.250 3.780 1.00 92.88 85 VAL A CA 1
ATOM 618 C C . VAL A 1 85 ? 9.488 4.504 4.602 1.00 92.88 85 VAL A C 1
ATOM 620 O O . VAL A 1 85 ? 10.191 4.766 5.579 1.00 92.88 85 VAL A O 1
ATOM 623 N N . SER A 1 86 ? 8.444 5.256 4.254 1.00 90.69 86 SER A N 1
ATOM 624 C CA . SER A 1 86 ? 8.088 6.512 4.920 1.00 90.69 86 SER A CA 1
ATOM 625 C C . SER A 1 86 ? 7.272 6.261 6.189 1.00 90.69 86 SER A C 1
ATOM 627 O O . SER A 1 86 ? 6.170 5.721 6.143 1.00 90.69 86 SER A O 1
ATOM 629 N N . GLU A 1 87 ? 7.790 6.658 7.352 1.00 88.88 87 GLU A N 1
ATOM 630 C CA . GLU A 1 87 ? 7.046 6.562 8.614 1.00 88.88 87 GLU A CA 1
ATOM 631 C C . GLU A 1 87 ? 6.049 7.728 8.762 1.00 88.88 87 GLU A C 1
ATOM 633 O O . GLU A 1 87 ? 6.346 8.842 8.328 1.00 88.88 87 GLU A O 1
ATOM 638 N N . PRO A 1 88 ? 4.873 7.501 9.381 1.00 88.31 88 PRO A N 1
ATOM 639 C CA . PRO A 1 88 ? 4.443 6.261 10.046 1.00 88.31 88 PRO A CA 1
ATOM 640 C C . PRO A 1 88 ? 3.703 5.261 9.138 1.00 88.31 88 PRO A C 1
ATOM 642 O O . PRO A 1 88 ? 3.301 4.186 9.595 1.00 88.31 88 PRO A O 1
ATOM 645 N N . ARG A 1 89 ? 3.530 5.584 7.849 1.00 87.06 89 ARG A N 1
ATOM 646 C CA . ARG A 1 89 ? 2.848 4.741 6.851 1.00 87.06 89 ARG A CA 1
ATOM 647 C C . ARG A 1 89 ? 3.496 3.358 6.732 1.00 87.06 89 ARG A C 1
ATOM 649 O O . ARG A 1 89 ? 2.804 2.344 6.767 1.00 87.06 89 ARG A O 1
ATOM 656 N N . ALA A 1 90 ? 4.822 3.294 6.699 1.00 89.50 90 ALA A N 1
ATOM 657 C CA . ALA A 1 90 ? 5.573 2.045 6.652 1.00 89.50 90 ALA A CA 1
ATOM 658 C C . ALA A 1 90 ? 5.260 1.117 7.843 1.00 89.50 90 ALA A C 1
ATOM 660 O O . ALA A 1 90 ? 5.123 -0.096 7.669 1.00 89.50 90 ALA A O 1
ATOM 661 N N . SER A 1 91 ? 5.111 1.658 9.057 1.00 88.88 91 SER A N 1
ATOM 662 C CA . SER A 1 91 ? 4.693 0.878 10.232 1.00 88.88 91 SER A CA 1
ATOM 663 C C . SER A 1 91 ? 3.257 0.364 10.126 1.00 88.88 91 SER A C 1
ATOM 665 O O . SER A 1 91 ? 2.997 -0.782 10.498 1.00 88.88 91 SER A O 1
ATOM 667 N N . LEU A 1 92 ? 2.336 1.171 9.588 1.00 89.19 92 LEU A N 1
ATOM 668 C CA . LEU A 1 92 ? 0.956 0.758 9.314 1.00 89.19 92 LEU A CA 1
ATOM 669 C C . LEU A 1 92 ? 0.909 -0.437 8.355 1.00 89.19 92 LEU A C 1
ATOM 671 O O . LEU A 1 92 ? 0.315 -1.468 8.673 1.00 89.19 92 LEU A O 1
ATOM 675 N N . LEU A 1 93 ? 1.579 -0.313 7.209 1.00 90.62 93 LEU A N 1
ATOM 676 C CA . LEU A 1 93 ? 1.610 -1.348 6.177 1.00 90.62 93 LEU A CA 1
ATOM 677 C C . LEU A 1 93 ? 2.265 -2.644 6.691 1.00 90.62 93 LEU A C 1
ATOM 679 O O . LEU A 1 93 ? 1.807 -3.743 6.371 1.00 90.62 93 LEU A O 1
ATOM 683 N N . ARG A 1 94 ? 3.292 -2.546 7.548 1.00 90.69 94 ARG A N 1
ATOM 684 C CA . ARG A 1 94 ? 3.915 -3.720 8.186 1.00 90.69 94 ARG A CA 1
ATOM 685 C C . ARG A 1 94 ? 2.977 -4.434 9.156 1.00 90.69 94 ARG A C 1
ATOM 687 O O . ARG A 1 94 ? 2.939 -5.661 9.153 1.00 90.69 94 ARG A O 1
ATOM 694 N N . MET A 1 95 ? 2.220 -3.691 9.964 1.00 90.75 95 MET A N 1
ATOM 695 C CA . MET A 1 95 ? 1.215 -4.283 10.853 1.00 90.75 95 MET A CA 1
ATOM 696 C C . MET A 1 95 ? 0.135 -5.023 10.053 1.00 90.75 95 MET A C 1
ATOM 698 O O . MET A 1 95 ? -0.178 -6.168 10.377 1.00 90.75 95 MET A O 1
ATOM 702 N N . LEU A 1 96 ? -0.346 -4.425 8.957 1.00 91.31 96 LEU A N 1
ATOM 703 C CA . LEU A 1 96 ? -1.288 -5.078 8.045 1.00 91.31 96 LEU A CA 1
ATOM 704 C C . LEU A 1 96 ? -0.712 -6.355 7.429 1.00 91.31 96 LEU A C 1
ATOM 706 O O . LEU A 1 96 ? -1.373 -7.389 7.429 1.00 91.31 96 LEU A O 1
ATOM 710 N N . THR A 1 97 ? 0.532 -6.301 6.952 1.00 92.38 97 THR A N 1
ATOM 711 C CA . THR A 1 97 ? 1.223 -7.467 6.382 1.00 92.38 97 THR A CA 1
ATOM 712 C C . THR A 1 97 ? 1.308 -8.610 7.390 1.00 92.38 97 THR A C 1
ATOM 714 O O . THR A 1 97 ? 1.008 -9.751 7.048 1.00 92.38 97 THR A O 1
ATOM 717 N N . ALA A 1 98 ? 1.681 -8.320 8.639 1.00 92.62 98 ALA A N 1
ATOM 718 C CA . ALA A 1 98 ? 1.766 -9.337 9.683 1.00 92.62 98 ALA A CA 1
ATOM 719 C C . ALA A 1 98 ? 0.401 -9.998 9.953 1.00 92.62 98 ALA A C 1
ATOM 721 O O . ALA A 1 98 ? 0.334 -11.215 10.131 1.00 92.62 98 ALA A O 1
ATOM 722 N N . ALA A 1 99 ? -0.685 -9.217 9.933 1.00 92.00 99 ALA A N 1
ATOM 723 C CA . ALA A 1 99 ? -2.042 -9.738 10.078 1.00 92.00 99 ALA A CA 1
ATOM 724 C C . ALA A 1 99 ? -2.443 -10.633 8.893 1.00 92.00 99 ALA A C 1
ATOM 726 O O . ALA A 1 99 ? -2.938 -11.735 9.107 1.00 92.00 99 ALA A O 1
ATOM 727 N N . ILE A 1 100 ? -2.152 -10.204 7.659 1.00 94.69 100 ILE A N 1
ATOM 728 C CA . ILE A 1 100 ? -2.396 -10.983 6.432 1.00 94.69 100 ILE A CA 1
ATOM 729 C C . ILE A 1 100 ? -1.646 -12.322 6.464 1.00 94.69 100 ILE A C 1
ATOM 731 O O . ILE A 1 100 ? -2.197 -13.345 6.077 1.00 94.69 100 ILE A O 1
ATOM 735 N N . GLN A 1 101 ? -0.400 -12.341 6.943 1.00 93.50 101 GLN A N 1
ATOM 736 C CA . GLN A 1 101 ? 0.401 -13.568 7.028 1.00 93.50 101 GLN A CA 1
ATOM 737 C C . GLN A 1 101 ? -0.068 -14.535 8.124 1.00 93.50 101 GLN A C 1
ATOM 739 O O . GLN A 1 101 ? 0.226 -15.726 8.045 1.00 93.50 101 GLN A O 1
ATOM 744 N N . SER A 1 102 ? -0.758 -14.031 9.149 1.00 94.06 102 SER A N 1
ATOM 745 C CA . SER A 1 102 ? -1.128 -14.815 10.335 1.00 94.06 102 SER A CA 1
ATOM 746 C C . SER A 1 102 ? -2.582 -15.300 10.322 1.00 94.06 102 SER A C 1
ATOM 748 O O . SER A 1 102 ? -2.908 -16.221 11.068 1.00 94.06 102 SER A O 1
ATOM 750 N N . ASP A 1 103 ? -3.456 -14.689 9.516 1.00 94.50 103 ASP A N 1
ATOM 751 C CA . ASP A 1 103 ? -4.899 -14.954 9.499 1.00 94.50 103 ASP A CA 1
ATOM 752 C C . ASP A 1 103 ? -5.443 -14.996 8.057 1.00 94.50 103 ASP A C 1
ATOM 754 O O . ASP A 1 103 ? -5.477 -13.992 7.342 1.00 94.50 103 ASP A O 1
ATOM 758 N N . GLU A 1 104 ? -5.915 -16.173 7.639 1.00 94.69 104 GLU A N 1
ATOM 759 C CA . GLU A 1 104 ? -6.443 -16.425 6.292 1.00 94.69 104 GLU A CA 1
ATOM 760 C C . GLU A 1 104 ? -7.716 -15.616 5.981 1.00 94.69 104 GLU A C 1
ATOM 762 O O . GLU A 1 104 ? -7.914 -15.176 4.845 1.00 94.69 104 GLU A O 1
ATOM 767 N N . ALA A 1 105 ? -8.569 -15.357 6.977 1.00 92.56 105 ALA A N 1
ATOM 768 C CA . ALA A 1 105 ? -9.774 -14.557 6.775 1.00 92.56 105 ALA A CA 1
ATOM 769 C C . ALA A 1 105 ? -9.419 -13.085 6.521 1.00 92.56 105 ALA A C 1
ATOM 771 O O . ALA A 1 105 ? -10.038 -12.436 5.672 1.00 92.56 105 ALA A O 1
ATOM 772 N N . ILE A 1 106 ? -8.396 -12.568 7.211 1.00 93.69 106 ILE A N 1
ATOM 773 C CA . ILE A 1 106 ? -7.845 -11.231 6.947 1.00 93.69 106 ILE A CA 1
ATOM 774 C C . ILE A 1 106 ? -7.185 -11.190 5.566 1.00 93.69 106 ILE A C 1
ATOM 776 O O . ILE A 1 106 ? -7.410 -10.233 4.825 1.00 93.69 106 ILE A O 1
ATOM 780 N N . ALA A 1 107 ? -6.430 -12.224 5.183 1.00 94.75 107 ALA A N 1
ATOM 781 C CA . ALA A 1 107 ? -5.815 -12.311 3.858 1.00 94.75 107 ALA A CA 1
ATOM 782 C C . ALA A 1 107 ? -6.855 -12.279 2.728 1.00 94.75 107 ALA A C 1
ATOM 784 O O . ALA A 1 107 ? -6.686 -11.550 1.748 1.00 94.75 107 ALA A O 1
ATOM 785 N N . HIS A 1 108 ? -7.965 -13.007 2.883 1.00 93.25 108 HIS A N 1
ATOM 786 C CA . HIS A 1 108 ? -9.052 -12.996 1.907 1.00 93.25 108 HIS A CA 1
ATOM 787 C C . HIS A 1 108 ? -9.688 -11.605 1.781 1.00 93.25 108 HIS A C 1
ATOM 789 O O . HIS A 1 108 ? -9.873 -11.109 0.670 1.00 93.25 108 HIS A O 1
ATOM 795 N N . GLN A 1 109 ? -9.963 -10.944 2.913 1.00 91.62 109 GLN A N 1
ATOM 796 C CA . GLN A 1 109 ? -10.498 -9.578 2.924 1.00 91.62 109 GLN A CA 1
ATOM 797 C C . GLN A 1 109 ? -9.544 -8.586 2.258 1.00 91.62 109 GLN A C 1
ATOM 799 O O . GLN A 1 109 ? -9.980 -7.802 1.418 1.00 91.62 109 GLN A O 1
ATOM 804 N N . PHE A 1 110 ? -8.252 -8.644 2.590 1.00 93.88 110 PHE A N 1
ATOM 805 C CA . PHE A 1 110 ? -7.216 -7.826 1.964 1.00 93.88 110 PHE A CA 1
ATOM 806 C C . PHE A 1 110 ? -7.213 -7.996 0.444 1.00 93.88 110 PHE A C 1
ATOM 808 O O . PHE A 1 110 ? -7.216 -7.003 -0.287 1.00 93.88 110 PHE A O 1
ATOM 815 N N . HIS A 1 111 ? -7.253 -9.245 -0.030 1.00 92.38 111 HIS A N 1
ATOM 816 C CA . HIS A 1 111 ? -7.207 -9.541 -1.454 1.00 92.38 111 HIS A CA 1
ATOM 817 C C . HIS A 1 111 ? -8.369 -8.883 -2.207 1.00 92.38 111 HIS A C 1
ATOM 819 O O . HIS A 1 111 ? -8.154 -8.203 -3.210 1.00 92.38 111 HIS A O 1
ATOM 825 N N . THR A 1 112 ? -9.593 -9.042 -1.693 1.00 90.50 112 THR A N 1
ATOM 826 C CA . THR A 1 112 ? -10.805 -8.525 -2.341 1.00 90.50 112 THR A CA 1
ATOM 827 C C . THR A 1 112 ? -10.990 -7.020 -2.178 1.00 90.50 112 THR A C 1
ATOM 829 O O . THR A 1 112 ? -11.414 -6.353 -3.117 1.00 90.50 112 THR A O 1
ATOM 832 N N . ALA A 1 113 ? -10.713 -6.480 -0.988 1.00 88.62 113 ALA A N 1
ATOM 833 C CA . ALA A 1 113 ? -11.040 -5.096 -0.658 1.00 88.62 113 ALA A CA 1
ATOM 834 C C . ALA A 1 113 ? -9.953 -4.117 -1.110 1.00 88.62 113 ALA A C 1
ATOM 836 O O . ALA A 1 113 ? -10.280 -2.987 -1.452 1.00 88.62 113 ALA A O 1
ATOM 837 N N . LEU A 1 114 ? -8.681 -4.538 -1.127 1.00 89.69 114 LEU A N 1
ATOM 838 C CA . LEU A 1 114 ? -7.546 -3.638 -1.335 1.00 89.69 114 LEU A CA 1
ATOM 839 C C . LEU A 1 114 ? -6.619 -4.073 -2.472 1.00 89.69 114 LEU A C 1
ATOM 841 O O . LEU A 1 114 ? -6.358 -3.287 -3.381 1.00 89.69 114 LEU A O 1
ATOM 845 N N . PHE A 1 115 ? -6.133 -5.316 -2.445 1.00 91.44 115 PHE A N 1
ATOM 846 C CA . PHE A 1 115 ? -5.073 -5.757 -3.353 1.00 91.44 115 PHE A CA 1
ATOM 847 C C . PHE A 1 115 ? -5.521 -5.792 -4.815 1.00 91.44 115 PHE A C 1
ATOM 849 O O . PHE A 1 115 ? -4.857 -5.215 -5.669 1.00 91.44 115 PHE A O 1
ATOM 856 N N . GLN A 1 116 ? -6.660 -6.427 -5.117 1.00 90.25 116 GLN A N 1
ATOM 857 C CA . GLN A 1 116 ? -7.171 -6.504 -6.489 1.00 90.25 116 GLN A CA 1
ATOM 858 C C . GLN A 1 116 ? -7.428 -5.117 -7.108 1.00 90.25 116 GLN A C 1
ATOM 860 O O . GLN A 1 116 ? -6.944 -4.888 -8.219 1.00 90.25 116 GLN A O 1
ATOM 865 N N . PRO A 1 117 ? -8.116 -4.173 -6.428 1.00 88.38 117 PRO A N 1
ATOM 866 C CA . PRO A 1 117 ? -8.258 -2.807 -6.930 1.00 88.38 117 PRO A CA 1
ATOM 867 C C . PRO A 1 117 ? -6.919 -2.113 -7.208 1.00 88.38 117 PRO A C 1
ATOM 869 O O . PRO A 1 117 ? -6.755 -1.527 -8.277 1.00 88.38 117 PRO A O 1
ATOM 872 N N . GLN A 1 118 ? -5.949 -2.210 -6.291 1.00 88.38 118 GLN A N 1
ATOM 873 C CA . GLN A 1 118 ? -4.629 -1.593 -6.464 1.00 88.38 118 GLN A CA 1
ATOM 874 C C . GLN A 1 118 ? -3.848 -2.203 -7.631 1.00 88.38 118 GLN A C 1
ATOM 876 O O . GLN A 1 118 ? -3.298 -1.469 -8.451 1.00 88.38 118 GLN A O 1
ATOM 881 N N . GLN A 1 119 ? -3.852 -3.533 -7.753 1.00 89.88 119 GLN A N 1
ATOM 882 C CA . GLN A 1 119 ? -3.209 -4.241 -8.860 1.00 89.88 119 GLN A CA 1
ATOM 883 C C . GLN A 1 119 ? -3.795 -3.813 -10.206 1.00 89.88 119 GLN A C 1
ATOM 885 O O . GLN A 1 119 ? -3.046 -3.508 -11.127 1.00 89.88 119 GLN A O 1
ATOM 890 N N . GLN A 1 120 ? -5.124 -3.727 -10.320 1.00 89.81 120 GLN A N 1
ATOM 891 C CA . GLN A 1 120 ? -5.778 -3.252 -11.544 1.00 89.81 120 GLN A CA 1
ATOM 892 C C . GLN A 1 120 ? -5.399 -1.806 -11.862 1.00 89.81 120 GLN A C 1
ATOM 894 O O . GLN A 1 120 ? -5.156 -1.457 -13.015 1.00 89.81 120 GLN A O 1
ATOM 899 N N . GLN A 1 121 ? -5.336 -0.955 -10.841 1.00 87.56 121 GLN A N 1
ATOM 900 C CA . GLN A 1 121 ? -4.994 0.449 -10.998 1.00 87.56 121 GLN A CA 1
ATOM 901 C C . GLN A 1 121 ? -3.553 0.633 -11.502 1.00 87.56 121 GLN A C 1
ATOM 903 O O . GLN A 1 121 ? -3.327 1.417 -12.426 1.00 87.56 121 GLN A O 1
ATOM 908 N N . PHE A 1 122 ? -2.603 -0.125 -10.950 1.00 90.75 122 PHE A N 1
ATOM 909 C CA . PHE A 1 122 ? -1.205 -0.114 -11.379 1.00 90.75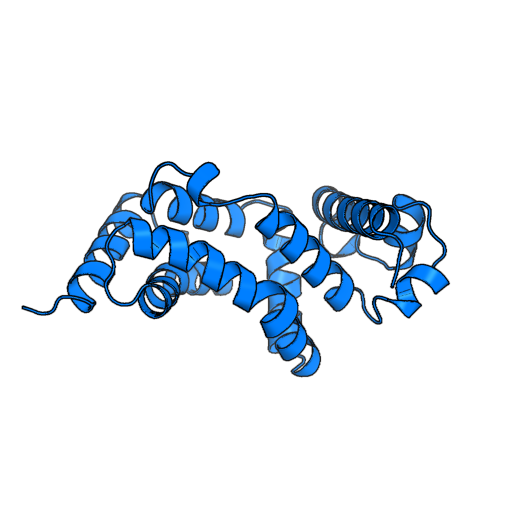 122 PHE A CA 1
ATOM 910 C C . PHE A 1 122 ? -1.027 -0.764 -12.761 1.00 90.75 122 PHE A C 1
ATOM 912 O O . PHE A 1 122 ? -0.323 -0.218 -13.609 1.00 90.75 122 PHE A O 1
ATOM 919 N N . ALA A 1 123 ? -1.756 -1.848 -13.050 1.00 93.06 123 ALA A N 1
ATOM 920 C CA . ALA A 1 123 ? -1.757 -2.495 -14.361 1.00 93.06 123 ALA A CA 1
ATOM 921 C C . ALA A 1 123 ? -2.209 -1.549 -15.483 1.00 93.06 123 ALA A C 1
ATOM 923 O O . ALA A 1 123 ? -1.672 -1.615 -16.584 1.00 93.06 123 ALA A O 1
ATOM 924 N N . ARG A 1 124 ? -3.122 -0.601 -15.222 1.00 91.69 124 ARG A N 1
ATOM 925 C CA . ARG A 1 124 ? -3.474 0.441 -16.209 1.00 91.69 124 ARG A CA 1
ATOM 926 C C . ARG A 1 124 ? -2.294 1.350 -16.560 1.00 91.69 124 ARG A C 1
ATOM 928 O O . ARG A 1 124 ? -2.157 1.729 -17.720 1.00 91.69 124 ARG A O 1
ATOM 935 N N . LEU A 1 125 ? -1.456 1.698 -15.583 1.00 91.38 125 LEU A N 1
ATOM 936 C CA . LEU A 1 125 ? -0.242 2.482 -15.820 1.00 91.38 125 LEU A CA 1
ATOM 937 C C . LEU A 1 125 ? 0.789 1.668 -16.608 1.00 91.38 125 LEU A C 1
ATOM 939 O O . LEU A 1 125 ? 1.344 2.157 -17.585 1.00 91.38 125 LEU A O 1
ATOM 943 N N . VAL A 1 126 ? 0.989 0.410 -16.221 1.00 94.19 126 VAL A N 1
ATOM 944 C CA . VAL A 1 126 ? 1.894 -0.525 -16.903 1.00 94.19 126 VAL A CA 1
ATOM 945 C C . VAL A 1 126 ? 1.446 -0.776 -18.353 1.00 94.19 126 VAL A C 1
ATOM 947 O O . VAL A 1 126 ? 2.266 -0.776 -19.267 1.00 94.19 126 VAL A O 1
ATOM 950 N N . ALA A 1 127 ? 0.139 -0.886 -18.601 1.00 93.25 127 ALA A N 1
ATOM 951 C CA . ALA A 1 127 ? -0.424 -0.982 -19.948 1.00 93.25 127 ALA A CA 1
ATOM 952 C C . ALA A 1 127 ? -0.156 0.281 -20.781 1.00 93.25 127 ALA A C 1
ATOM 954 O O . ALA A 1 127 ? 0.205 0.185 -21.953 1.00 93.25 127 ALA A O 1
ATOM 955 N N . ALA A 1 128 ? -0.306 1.468 -20.181 1.00 91.94 128 ALA A N 1
ATOM 956 C CA . ALA A 1 128 ? -0.004 2.738 -20.843 1.00 91.94 128 ALA A CA 1
ATOM 957 C C . ALA A 1 128 ? 1.489 2.877 -21.200 1.00 91.94 128 ALA A C 1
ATOM 959 O O . ALA A 1 128 ? 1.819 3.546 -22.177 1.00 91.94 128 ALA A O 1
ATOM 960 N N . ASP A 1 129 ? 2.367 2.200 -20.456 1.00 92.19 129 ASP A N 1
ATOM 961 C CA . ASP A 1 129 ? 3.813 2.119 -20.697 1.00 92.19 129 ASP A CA 1
ATOM 962 C C . ASP A 1 129 ? 4.200 1.028 -21.731 1.00 92.19 129 ASP A C 1
ATOM 964 O O . ASP A 1 129 ? 5.378 0.813 -22.032 1.00 92.19 129 ASP A O 1
ATOM 968 N N . GLY A 1 130 ? 3.214 0.333 -22.314 1.00 92.75 130 GLY A N 1
ATOM 969 C CA . GLY A 1 130 ? 3.395 -0.570 -23.456 1.00 92.75 130 GLY A CA 1
ATOM 970 C C . GLY A 1 130 ? 3.792 -2.009 -23.115 1.00 92.75 130 GLY A C 1
ATOM 971 O O . GLY A 1 130 ? 4.337 -2.699 -23.975 1.00 92.75 130 GLY A O 1
ATOM 972 N N . PHE A 1 131 ? 3.554 -2.464 -21.885 1.00 94.38 131 PHE A N 1
ATOM 973 C CA . PHE A 1 131 ? 3.726 -3.872 -21.509 1.00 94.38 131 PHE A CA 1
ATOM 974 C C . PHE A 1 131 ? 2.630 -4.749 -22.133 1.00 94.38 131 PHE A C 1
ATOM 976 O O . PHE A 1 131 ? 1.472 -4.337 -22.240 1.00 94.38 131 PHE A O 1
ATOM 983 N N . ALA A 1 132 ? 3.000 -5.960 -22.550 1.00 91.69 132 ALA A N 1
ATOM 984 C CA . ALA A 1 132 ? 2.114 -6.879 -23.259 1.00 91.69 132 ALA A CA 1
ATOM 985 C C . ALA A 1 132 ? 1.161 -7.613 -22.307 1.00 91.69 132 ALA A C 1
ATOM 987 O O . ALA A 1 132 ? 0.010 -7.852 -22.675 1.00 91.69 132 ALA A O 1
ATOM 988 N N . ASN A 1 133 ? 1.615 -7.927 -21.085 1.00 94.38 133 ASN A N 1
ATOM 989 C CA . ASN A 1 133 ? 0.798 -8.555 -20.041 1.00 94.38 133 ASN A CA 1
ATOM 990 C C . ASN A 1 133 ? 0.810 -7.694 -18.762 1.00 94.38 133 ASN A C 1
ATOM 992 O O . ASN A 1 133 ? 1.477 -8.038 -17.783 1.00 94.38 133 ASN A O 1
ATOM 996 N N . PRO A 1 134 ? 0.065 -6.571 -18.727 1.00 94.44 134 PRO A N 1
ATOM 997 C CA . PRO A 1 134 ? 0.199 -5.562 -17.678 1.00 94.44 134 PRO A CA 1
ATOM 998 C C . PRO A 1 134 ? -0.011 -6.080 -16.253 1.00 94.44 134 PRO A C 1
ATOM 1000 O O . PRO A 1 134 ? 0.652 -5.617 -15.326 1.00 94.44 134 PRO A O 1
ATOM 1003 N N . GLU A 1 135 ? -0.899 -7.054 -16.056 1.00 93.38 135 GLU A N 1
ATOM 1004 C CA . GLU A 1 135 ? -1.139 -7.685 -14.759 1.00 93.38 135 GLU A CA 1
ATOM 1005 C C . GLU A 1 135 ? 0.080 -8.481 -14.275 1.00 93.38 135 GLU A C 1
ATOM 1007 O O . GLU A 1 135 ? 0.489 -8.344 -13.120 1.00 93.38 135 GLU A O 1
ATOM 1012 N N . GLN A 1 136 ? 0.691 -9.271 -15.162 1.00 94.62 136 GLN A N 1
ATOM 1013 C CA . GLN A 1 136 ? 1.888 -10.049 -14.850 1.00 94.62 136 GLN A CA 1
ATOM 1014 C C . GLN A 1 136 ? 3.098 -9.131 -14.647 1.00 94.62 136 GLN A C 1
ATOM 1016 O O . GLN A 1 136 ? 3.824 -9.274 -13.662 1.00 94.62 136 GLN A O 1
ATOM 1021 N N . ALA A 1 137 ? 3.291 -8.156 -15.537 1.00 96.19 137 ALA A N 1
ATOM 1022 C CA . ALA A 1 137 ? 4.328 -7.143 -15.392 1.00 96.19 137 ALA A CA 1
ATOM 1023 C C . ALA A 1 137 ? 4.195 -6.385 -14.067 1.00 96.19 137 ALA A C 1
ATOM 1025 O O . ALA A 1 137 ? 5.192 -6.208 -13.377 1.00 96.19 137 ALA A O 1
ATOM 1026 N N . THR A 1 138 ? 2.982 -6.002 -13.656 1.00 95.50 138 THR A N 1
ATOM 1027 C CA . THR A 1 138 ? 2.746 -5.332 -12.363 1.00 95.50 138 THR A CA 1
ATOM 1028 C C . THR A 1 138 ? 3.264 -6.165 -11.191 1.00 95.50 138 THR A C 1
ATOM 1030 O O . THR A 1 138 ? 3.977 -5.642 -10.334 1.00 95.50 138 THR A O 1
ATOM 1033 N N . GLU A 1 139 ? 2.959 -7.465 -11.159 1.00 94.69 139 GLU A N 1
ATOM 1034 C CA . GLU A 1 139 ? 3.464 -8.365 -10.118 1.00 94.69 139 GLU A CA 1
ATOM 1035 C C . GLU A 1 139 ? 5.000 -8.425 -10.115 1.00 94.69 139 GLU A C 1
ATOM 1037 O O . GLU A 1 139 ? 5.627 -8.235 -9.070 1.00 94.69 139 GLU A O 1
ATOM 1042 N N . LEU A 1 140 ? 5.619 -8.609 -11.285 1.00 96.56 140 LEU A N 1
ATOM 1043 C CA . LEU A 1 140 ? 7.078 -8.680 -11.426 1.00 96.56 140 LEU A CA 1
ATOM 1044 C C . LEU A 1 140 ? 7.779 -7.358 -11.073 1.00 96.56 140 LEU A C 1
ATOM 1046 O O . LEU A 1 140 ? 8.871 -7.364 -10.499 1.00 96.56 140 LEU A O 1
ATOM 1050 N N . LEU A 1 141 ? 7.162 -6.222 -11.393 1.00 96.50 141 LEU A N 1
ATOM 1051 C CA . LEU A 1 141 ? 7.679 -4.888 -11.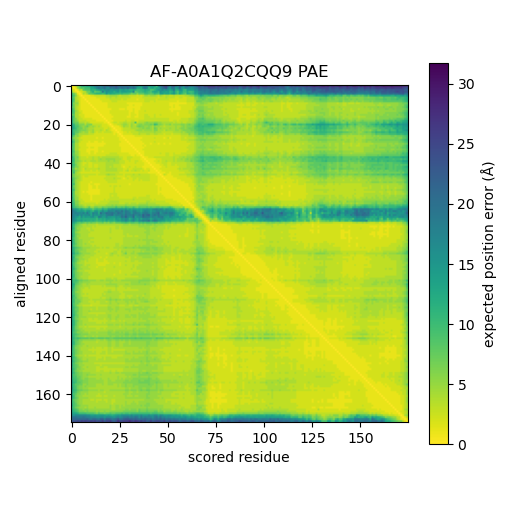098 1.00 96.50 141 LEU A CA 1
ATOM 1052 C C . LEU A 1 141 ? 7.643 -4.600 -9.595 1.00 96.50 141 LEU A C 1
ATOM 1054 O O . LEU A 1 141 ? 8.632 -4.114 -9.049 1.00 96.50 141 LEU A O 1
ATOM 1058 N N . LEU A 1 142 ? 6.545 -4.932 -8.911 1.00 95.06 142 LEU A N 1
ATOM 1059 C CA . LEU A 1 142 ? 6.360 -4.628 -7.489 1.00 95.06 142 LEU A CA 1
ATOM 1060 C C . LEU A 1 142 ? 7.028 -5.645 -6.550 1.00 95.06 142 LEU A C 1
ATOM 1062 O O . LEU A 1 142 ? 7.419 -5.281 -5.436 1.00 95.06 142 LEU A O 1
ATOM 1066 N N . ALA A 1 143 ? 7.193 -6.903 -6.972 1.00 95.19 143 ALA A N 1
ATOM 1067 C CA . ALA A 1 143 ? 7.686 -7.974 -6.105 1.00 95.19 143 ALA A CA 1
ATOM 1068 C C . ALA A 1 143 ? 9.048 -7.675 -5.441 1.00 95.19 143 ALA A C 1
ATOM 1070 O O . ALA A 1 143 ? 9.152 -7.871 -4.227 1.00 95.19 143 ALA A O 1
ATOM 1071 N N . PRO A 1 144 ? 10.083 -7.149 -6.129 1.00 96.06 144 PRO A N 1
ATOM 1072 C CA . PRO A 1 144 ? 11.351 -6.826 -5.472 1.00 96.06 144 PRO A CA 1
ATOM 1073 C C . PRO A 1 144 ? 11.246 -5.685 -4.458 1.00 96.06 144 PRO A C 1
ATOM 1075 O O . PRO A 1 144 ? 11.941 -5.717 -3.441 1.00 96.06 144 PRO A O 1
ATOM 1078 N N . LEU A 1 145 ? 10.373 -4.699 -4.695 1.00 95.44 145 LEU A N 1
ATOM 1079 C CA . LEU A 1 145 ? 10.138 -3.588 -3.765 1.00 95.44 145 LEU A CA 1
ATOM 1080 C C . LEU A 1 145 ? 9.543 -4.138 -2.464 1.00 95.44 145 LEU A C 1
ATOM 1082 O O . LEU A 1 145 ? 10.066 -3.874 -1.379 1.00 95.44 145 LEU A O 1
ATOM 1086 N N . LEU A 1 146 ? 8.507 -4.972 -2.588 1.00 93.69 146 LEU A N 1
ATOM 1087 C CA . LEU A 1 146 ? 7.853 -5.634 -1.460 1.00 93.69 146 LEU A CA 1
ATOM 1088 C C . LEU A 1 146 ? 8.801 -6.594 -0.733 1.00 93.69 146 LEU A C 1
ATOM 1090 O O . LEU A 1 146 ? 8.928 -6.510 0.485 1.00 93.69 146 LEU A O 1
ATOM 1094 N N . PHE A 1 147 ? 9.526 -7.454 -1.457 1.00 95.12 147 PHE A N 1
ATOM 1095 C CA . PHE A 1 147 ? 10.499 -8.391 -0.885 1.00 95.12 147 PHE A CA 1
ATOM 1096 C C . PHE A 1 147 ? 11.547 -7.675 -0.028 1.00 95.12 147 PHE A C 1
ATOM 1098 O O . PHE A 1 147 ? 11.789 -8.051 1.122 1.00 95.12 147 PHE A O 1
ATOM 1105 N N . ARG A 1 148 ? 12.150 -6.609 -0.567 1.00 95.56 148 ARG A N 1
ATOM 1106 C CA . ARG A 1 148 ? 13.167 -5.832 0.148 1.00 95.56 148 ARG A CA 1
ATOM 1107 C C . ARG A 1 148 ? 12.574 -5.123 1.355 1.00 95.56 148 ARG A C 1
ATOM 1109 O O . ARG A 1 148 ? 13.164 -5.175 2.432 1.00 95.56 148 ARG A O 1
ATOM 1116 N N . TRP A 1 149 ? 11.394 -4.530 1.206 1.00 94.88 149 TRP A N 1
ATOM 1117 C CA . TRP A 1 149 ? 10.686 -3.886 2.306 1.00 94.88 149 TRP A CA 1
ATOM 1118 C C . TRP A 1 149 ? 10.342 -4.859 3.446 1.00 94.88 149 TRP A C 1
ATOM 1120 O O . TRP A 1 149 ? 10.625 -4.555 4.611 1.00 94.88 149 TRP A O 1
ATOM 1130 N N . PHE A 1 150 ? 9.814 -6.047 3.127 1.00 92.38 150 PHE A N 1
ATOM 1131 C CA . PHE A 1 150 ? 9.500 -7.094 4.105 1.00 92.38 150 PHE A CA 1
ATOM 1132 C C . PHE A 1 150 ? 10.734 -7.527 4.889 1.00 92.38 150 PHE A C 1
ATOM 1134 O O . PHE A 1 150 ? 10.696 -7.627 6.115 1.00 92.38 150 PHE A O 1
ATOM 1141 N N . LEU A 1 151 ? 11.846 -7.734 4.184 1.00 94.19 151 LEU A N 1
ATOM 1142 C CA . LEU A 1 151 ? 13.103 -8.179 4.777 1.00 94.19 151 LEU A CA 1
ATOM 1143 C C . LEU A 1 151 ? 13.959 -7.038 5.337 1.00 94.19 151 LEU A C 1
ATOM 1145 O O . LEU A 1 151 ? 15.086 -7.283 5.765 1.00 94.19 151 LEU A O 1
ATOM 1149 N N . ARG A 1 152 ? 13.441 -5.800 5.364 1.00 93.94 152 ARG A N 1
ATOM 1150 C CA . ARG A 1 152 ? 14.159 -4.604 5.846 1.00 93.94 152 ARG A CA 1
ATOM 1151 C C . ARG A 1 152 ? 15.493 -4.377 5.116 1.00 93.94 152 ARG A C 1
ATOM 1153 O O . ARG A 1 152 ? 16.427 -3.815 5.685 1.00 93.94 152 ARG A O 1
ATOM 1160 N N . LEU A 1 153 ? 15.584 -4.813 3.863 1.00 95.44 153 LEU A N 1
ATOM 1161 C CA . LEU A 1 153 ? 16.725 -4.544 2.997 1.00 95.44 153 LEU A CA 1
ATOM 1162 C C . LEU A 1 153 ? 16.673 -3.081 2.522 1.00 95.44 153 LEU A C 1
ATOM 1164 O O . LEU A 1 153 ? 15.585 -2.499 2.473 1.00 95.44 153 LEU A O 1
ATOM 1168 N N . PRO A 1 154 ? 17.815 -2.468 2.154 1.00 94.81 154 PRO A N 1
ATOM 1169 C CA . PRO A 1 154 ? 17.821 -1.121 1.579 1.00 94.81 154 PRO A CA 1
ATOM 1170 C C . PRO A 1 154 ? 16.864 -1.035 0.379 1.00 94.81 154 PRO A C 1
ATOM 1172 O O . PRO A 1 154 ? 16.804 -2.007 -0.372 1.00 94.81 154 PRO A O 1
ATOM 1175 N N . PRO A 1 155 ? 16.129 0.064 0.144 1.00 94.00 155 PRO A N 1
ATOM 1176 C CA . PRO A 1 155 ? 15.313 0.198 -1.067 1.00 94.00 155 PRO A CA 1
ATOM 1177 C C . PRO A 1 155 ? 16.189 0.135 -2.329 1.00 94.00 155 PRO A C 1
ATOM 1179 O O . PRO A 1 155 ? 17.404 0.330 -2.249 1.00 94.00 155 PRO A O 1
ATOM 1182 N N . LEU A 1 156 ? 15.582 -0.161 -3.482 1.00 94.75 156 LEU A N 1
ATOM 1183 C CA . LEU A 1 156 ? 16.283 -0.034 -4.763 1.00 94.75 156 LEU A CA 1
ATOM 1184 C C . LEU A 1 156 ? 16.673 1.432 -4.973 1.00 94.75 156 LEU A C 1
ATOM 1186 O O . LEU A 1 156 ? 15.861 2.332 -4.746 1.00 94.75 156 LEU A O 1
ATOM 1190 N N . SER A 1 157 ? 17.908 1.662 -5.402 1.00 96.12 157 SER A N 1
ATOM 1191 C CA . SER A 1 157 ? 18.324 2.955 -5.937 1.00 96.12 157 SER A CA 1
ATOM 1192 C C . SER A 1 157 ? 17.573 3.275 -7.232 1.00 96.12 157 SER A C 1
ATOM 1194 O O . SER A 1 157 ? 17.047 2.381 -7.892 1.00 96.12 157 SER A O 1
ATOM 1196 N N . ASP A 1 158 ? 17.562 4.548 -7.632 1.00 96.62 158 ASP A N 1
ATOM 1197 C CA . ASP A 1 158 ? 16.943 4.977 -8.893 1.00 96.62 158 ASP A CA 1
ATOM 1198 C C . ASP A 1 158 ? 17.499 4.202 -10.107 1.00 96.62 158 ASP A C 1
ATOM 1200 O O . ASP A 1 158 ? 16.742 3.845 -11.005 1.00 96.62 158 ASP A O 1
ATOM 1204 N N . GLY A 1 159 ? 18.803 3.894 -10.115 1.00 97.56 159 GLY A N 1
ATOM 1205 C CA . GLY A 1 159 ? 19.434 3.098 -11.173 1.00 97.56 159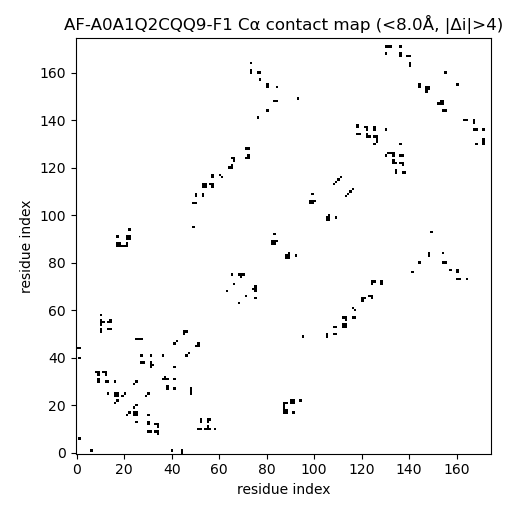 GLY A CA 1
ATOM 1206 C C . GLY A 1 159 ? 18.956 1.645 -11.181 1.00 97.56 159 GLY A C 1
ATOM 1207 O O . GLY A 1 159 ? 18.506 1.158 -12.211 1.00 97.56 159 GLY A O 1
ATOM 1208 N N . GLU A 1 160 ? 18.963 0.977 -10.022 1.00 97.69 160 GLU A N 1
ATOM 1209 C CA . GLU A 1 160 ? 18.458 -0.401 -9.907 1.00 97.69 160 GLU A CA 1
ATOM 1210 C C . GLU A 1 160 ? 16.963 -0.498 -10.245 1.00 97.69 160 GLU A C 1
ATOM 1212 O O . GLU A 1 160 ? 16.515 -1.503 -10.790 1.00 97.69 160 GLU A O 1
ATOM 1217 N 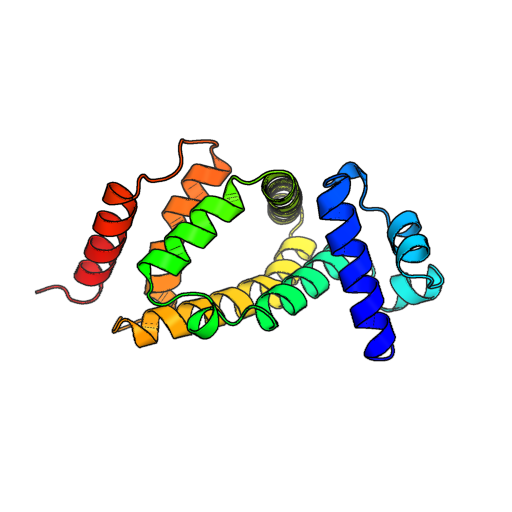N . LEU A 1 161 ? 16.181 0.539 -9.926 1.00 97.12 161 LEU A N 1
ATOM 1218 C CA . LEU A 1 161 ? 14.762 0.606 -10.258 1.00 97.12 161 LEU A CA 1
ATOM 1219 C C . LEU A 1 161 ? 14.541 0.712 -11.774 1.00 97.12 161 LEU A C 1
ATOM 1221 O O . LEU A 1 161 ? 13.698 -0.001 -12.314 1.00 97.12 161 LEU A O 1
ATOM 1225 N N . ALA A 1 162 ? 15.311 1.566 -12.456 1.00 97.25 162 ALA A N 1
ATOM 1226 C CA . ALA A 1 162 ? 15.265 1.693 -13.912 1.00 97.25 162 ALA A CA 1
ATOM 1227 C C . ALA A 1 162 ? 15.707 0.394 -14.610 1.00 97.25 162 ALA A C 1
ATOM 1229 O O . ALA A 1 162 ? 15.009 -0.100 -15.496 1.00 97.25 162 ALA A O 1
ATOM 1230 N N . ASP A 1 163 ? 16.807 -0.212 -14.155 1.00 97.88 163 ASP A N 1
ATOM 1231 C CA . ASP A 1 163 ? 17.304 -1.488 -14.682 1.00 97.88 163 ASP A CA 1
ATOM 1232 C C . ASP A 1 163 ? 16.292 -2.628 -14.479 1.00 97.88 163 ASP A C 1
ATOM 1234 O O . ASP A 1 163 ? 16.161 -3.521 -15.325 1.00 97.88 163 ASP A O 1
ATOM 1238 N N . HIS A 1 164 ? 15.556 -2.605 -13.362 1.00 97.62 164 HIS A N 1
ATOM 1239 C CA . HIS A 1 164 ? 14.499 -3.573 -13.081 1.00 97.62 164 HIS A CA 1
ATOM 1240 C C . HIS A 1 164 ? 13.330 -3.445 -14.062 1.00 97.62 164 HIS A C 1
ATOM 1242 O O . HIS A 1 164 ? 12.906 -4.456 -14.623 1.00 97.62 164 HIS A O 1
ATOM 1248 N N . ILE A 1 165 ? 12.861 -2.222 -14.343 1.00 96.62 165 ILE A N 1
ATOM 1249 C CA . ILE A 1 165 ? 11.799 -1.968 -15.336 1.00 96.62 165 ILE A CA 1
ATOM 1250 C C . ILE A 1 165 ? 12.187 -2.541 -16.704 1.00 96.62 165 ILE A C 1
ATOM 1252 O O . ILE A 1 165 ? 11.428 -3.314 -17.290 1.00 96.62 165 ILE A O 1
ATOM 1256 N N . GLU A 1 166 ? 13.397 -2.241 -17.178 1.00 96.31 166 GLU A N 1
ATOM 1257 C CA . GLU A 1 166 ? 13.892 -2.738 -18.469 1.00 96.31 166 GLU A CA 1
ATOM 1258 C C . GLU A 1 166 ? 14.116 -4.254 -18.480 1.00 96.31 166 GLU A C 1
ATOM 1260 O O . GLU A 1 166 ? 13.972 -4.925 -19.506 1.00 96.31 166 GLU A O 1
ATOM 1265 N N . THR A 1 167 ? 14.452 -4.841 -17.333 1.00 96.69 167 THR A N 1
ATOM 1266 C CA . THR A 1 167 ? 14.559 -6.296 -17.202 1.00 96.69 167 THR A CA 1
ATOM 1267 C C . THR A 1 167 ? 13.196 -6.961 -17.339 1.00 96.69 167 THR A C 1
ATOM 1269 O O . THR A 1 167 ? 13.073 -7.904 -18.119 1.00 96.69 167 THR A O 1
ATOM 1272 N N . VAL A 1 168 ? 12.161 -6.451 -16.664 1.00 96.50 168 VAL A N 1
ATOM 1273 C CA . VAL A 1 168 ? 10.794 -6.975 -16.817 1.00 96.50 168 VAL A CA 1
ATOM 1274 C C . VAL A 1 168 ? 10.289 -6.769 -18.247 1.00 96.50 168 VAL A C 1
ATOM 1276 O O . VAL A 1 168 ? 9.730 -7.695 -18.830 1.00 96.50 168 VAL A O 1
ATOM 1279 N N . ARG A 1 169 ? 10.563 -5.613 -18.866 1.00 94.44 169 ARG A N 1
ATOM 1280 C CA . ARG A 1 169 ? 10.173 -5.325 -20.258 1.00 94.44 169 ARG A CA 1
ATOM 1281 C C . ARG A 1 169 ? 10.744 -6.335 -21.259 1.00 94.44 169 ARG A C 1
ATOM 1283 O O . ARG A 1 169 ? 10.039 -6.756 -22.177 1.00 94.44 169 ARG A O 1
ATOM 1290 N N . ARG A 1 170 ? 12.003 -6.747 -21.074 1.00 93.94 170 ARG A N 1
ATOM 1291 C CA . ARG A 1 170 ? 12.652 -7.778 -21.904 1.00 93.94 170 ARG A CA 1
ATOM 1292 C C . ARG A 1 170 ? 12.076 -9.176 -21.684 1.00 93.94 170 ARG A C 1
ATOM 1294 O O . ARG A 1 170 ? 12.028 -9.953 -22.627 1.00 93.94 170 ARG A O 1
ATOM 1301 N N . LEU A 1 171 ? 11.625 -9.503 -20.470 1.00 91.00 171 LEU A N 1
ATOM 1302 C CA . LEU A 1 171 ? 10.997 -10.803 -20.197 1.00 91.00 171 LEU A CA 1
ATOM 1303 C C . LEU A 1 171 ? 9.671 -10.982 -20.947 1.00 91.00 171 LEU A C 1
ATOM 1305 O O . LEU A 1 171 ? 9.338 -12.105 -21.315 1.00 91.00 171 LEU A O 1
ATOM 1309 N N . GLU A 1 172 ? 8.929 -9.899 -21.185 1.00 84.44 172 GLU A N 1
ATOM 1310 C CA . GLU A 1 172 ? 7.669 -9.953 -21.937 1.00 84.44 172 GLU A CA 1
ATOM 1311 C C . GLU A 1 172 ? 7.852 -9.982 -23.457 1.00 84.44 172 GLU A C 1
ATOM 1313 O O . GLU A 1 172 ? 6.948 -10.411 -24.171 1.00 84.44 172 GLU A O 1
ATOM 1318 N N . ASN A 1 173 ? 9.018 -9.556 -23.945 1.00 79.69 173 ASN A N 1
ATOM 1319 C CA . ASN A 1 173 ? 9.377 -9.561 -25.361 1.00 79.69 173 ASN A CA 1
ATOM 1320 C C . ASN A 1 173 ? 10.689 -10.334 -25.562 1.00 79.69 173 ASN A C 1
ATOM 1322 O O . ASN A 1 173 ? 11.716 -9.716 -25.849 1.00 79.69 173 ASN A O 1
ATOM 1326 N N . PRO A 1 174 ? 10.691 -11.664 -25.357 1.00 71.44 174 PRO A N 1
ATOM 1327 C CA . PRO A 1 174 ? 11.863 -12.468 -25.658 1.00 71.44 174 PRO A CA 1
ATOM 1328 C C . PRO A 1 174 ? 12.102 -12.454 -27.175 1.00 71.44 174 PRO A C 1
ATOM 1330 O O . PRO A 1 174 ? 11.179 -12.746 -27.938 1.00 71.44 174 PRO A O 1
ATOM 1333 N N . ASP A 1 175 ? 13.320 -12.083 -27.582 1.00 64.56 175 ASP A N 1
ATOM 1334 C CA . ASP A 1 175 ? 13.796 -12.161 -28.974 1.00 64.56 175 ASP A CA 1
ATOM 1335 C C . ASP A 1 175 ? 13.616 -13.564 -29.590 1.00 64.56 175 ASP A C 1
ATOM 1337 O O . ASP A 1 175 ? 13.811 -14.575 -28.867 1.00 64.56 175 ASP A O 1
#

Radius of gyration: 17.53 Å; Cα contacts (8 Å, |Δi|>4): 172; chains: 1; bounding box: 44×28×49 Å

InterPro domains:
  IPR001647 DNA-binding HTH domain, TetR-type [PF00440] (15-54)
  IPR001647 DNA-binding HTH domain, TetR-type [PS50977] (4-64)
  IPR009057 Homedomain-like superfamily [SSF46689] (4-60)
  IPR011075 Tetracyclin repressor-like, C-terminal domain [PF16859] (72-168)
  IPR036271 Tetracyclin repressor-like, C-terminal domain superfamily [SSF48498] (72-169)
  IPR050109 HTH-type, TetR-like transcriptional regulator [PTHR30055] (3-159)

Secondary structure (DSSP, 8-state):
---HHHHHHHHHHHHHHHHHHGGGG--HHHHHHHHT--HHHHHTT-SSHHHHHHHHHHHHHHHS-HHHH-SSHHHHHHHHHHHHHSTTHHHHHHHHHHHHHH-HHHHHHHIIIIIHHHHHHHHHHHHHTT-SSHHHHHHHHHHHHHHHHHTTPPPPPHHHHHHHHHHHHHHHS--

pLDDT: mean 89.89, std 8.31, range [48.38, 97.88]

Sequence (175 aa):
MARPTTAARVFAAVLHLAERGGPNALTMEGIATEAGVGKQTLYRTWPSIHALLFDALAAESAAAEPLVSHPDLFGAMKATSTELVSEPRASLLRMLTAAIQSDEAIAHQFHTALFQPQQQQFARLVAADGFANPEQATELLLAPLLFRWFLRLPPLSDGELADHIETVRRLENPD